Protein 7MCC (pdb70)

Foldseek 3Di:
DEEAEQDDPDLVQSLLVLLLQVVLPHPAYEYEDCDLVSLLSSVVSPHQEYEHENPDLVSSLVSLLVCVVVPRNAYEYEDCDLVSQLSSVVSPHQEYEHDNPDLVSSLVSLLVCVVVPRPAYEYEDLDLVSQVSSVVSPHQAYEHDNPDPVSSVVSVVSCVVVVRPHYYYHDDGSVVSVVCVVVVHHDDDD

Structure (mmCIF, N/CA/C/O backbone):
data_7MCC
#
_entry.id   7MCC
#
_cell.length_a   44.750
_cell.length_b   55.730
_cell.length_c   78.720
_cell.angle_alpha   90.000
_cell.angle_beta   90.000
_cell.angle_gamma   90.000
#
_symmetry.space_group_name_H-M   'P 21 21 21'
#
loop_
_entity.id
_entity.type
_entity.pdbx_description
1 polymer 'AI-designed TIM-barrel F2C'
2 non-polymer 'SULFATE ION'
3 water water
#
loop_
_atom_site.group_PDB
_atom_site.id
_atom_site.type_symbol
_atom_site.label_atom_id
_atom_site.label_alt_id
_atom_site.label_comp_id
_atom_site.label_asym_id
_atom_site.label_entity_id
_atom_site.label_seq_id
_atom_site.pdbx_PDB_ins_code
_atom_site.Cartn_x
_atom_site.Cartn_y
_atom_site.Cartn_z
_atom_site.occupancy
_atom_site.B_iso_or_equiv
_atom_site.auth_seq_id
_atom_site.auth_comp_id
_atom_site.auth_asym_id
_atom_site.auth_atom_id
_atom_site.pdbx_PDB_model_num
ATOM 1 N N . MET A 1 1 ? 24.496 6.030 6.518 1.00 25.28 0 MET A N 1
ATOM 2 C CA . MET A 1 1 ? 24.470 7.010 5.392 1.00 23.72 0 MET A CA 1
ATO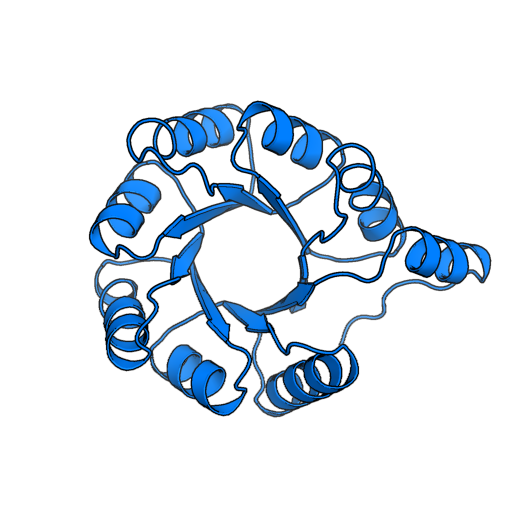M 3 C C . MET A 1 1 ? 23.298 6.685 4.472 1.00 22.09 0 MET A C 1
ATOM 4 O O . MET A 1 1 ? 23.036 5.471 4.206 1.00 22.77 0 MET A O 1
ATOM 9 N N . ASP A 1 2 ? 22.595 7.714 3.998 1.00 20.26 1 ASP A N 1
ATOM 10 C CA . ASP A 1 2 ? 21.406 7.526 3.133 1.00 19.51 1 ASP A CA 1
ATOM 11 C C . ASP A 1 2 ? 21.814 7.688 1.671 1.00 19.10 1 ASP A C 1
ATOM 12 O O . ASP A 1 2 ? 22.582 8.626 1.319 1.00 22.19 1 ASP A O 1
ATOM 17 N N . ILE A 1 3 ? 21.188 6.904 0.812 1.00 18.31 2 ILE A N 1
ATOM 18 C CA . ILE A 1 3 ? 21.260 7.045 -0.659 1.00 19.41 2 ILE A CA 1
ATOM 19 C C . ILE A 1 3 ? 19.872 7.405 -1.157 1.00 17.63 2 ILE A C 1
ATOM 20 O O . ILE A 1 3 ? 18.900 6.629 -0.938 1.00 19.43 2 ILE A O 1
ATOM 25 N N . ALA A 1 4 ? 19.753 8.580 -1.768 1.00 17.78 3 ALA A N 1
ATOM 26 C CA . ALA A 1 4 ? 18.484 9.047 -2.331 1.00 17.45 3 ALA A CA 1
ATOM 27 C C . ALA A 1 4 ? 18.375 8.574 -3.763 1.00 16.36 3 ALA A C 1
ATOM 28 O O . ALA A 1 4 ? 19.246 8.886 -4.563 1.00 17.96 3 ALA A O 1
ATOM 30 N N . ILE A 1 5 ? 17.365 7.759 -4.030 1.00 17.37 4 ILE A N 1
ATOM 31 C CA . ILE A 1 5 ? 17.079 7.277 -5.394 1.00 17.36 4 ILE A CA 1
ATOM 32 C C . ILE A 1 5 ? 16.116 8.236 -6.084 1.00 16.85 4 ILE A C 1
ATOM 33 O O . ILE A 1 5 ? 14.974 8.410 -5.629 1.00 18.80 4 ILE A O 1
ATOM 38 N N . VAL A 1 6 ? 16.572 8.806 -7.185 1.00 16.51 5 VAL A N 1
ATOM 39 C CA . VAL A 1 6 ? 15.715 9.711 -7.999 1.00 17.48 5 VAL A CA 1
ATOM 40 C C . VAL A 1 6 ? 14.469 8.934 -8.455 1.00 17.27 5 VAL A C 1
ATOM 41 O O . VAL A 1 6 ? 14.642 7.740 -8.888 1.00 21.74 5 VAL A O 1
ATOM 45 N N . ASP A 1 7 ? 13.263 9.538 -8.416 1.00 20.73 6 ASP A N 1
ATOM 46 C CA A ASP A 1 7 ? 12.033 8.738 -8.683 0.50 24.64 6 ASP A CA 1
ATOM 47 C CA B ASP A 1 7 ? 11.961 8.821 -8.536 0.50 24.89 6 ASP A CA 1
ATOM 48 C C . ASP A 1 7 ? 11.016 9.469 -9.560 1.00 29.26 6 ASP A C 1
ATOM 49 O O . ASP A 1 7 ? 9.933 8.907 -9.771 1.00 37.71 6 ASP A O 1
ATOM 58 N N . ALA A 1 8 ? 11.389 10.577 -10.156 1.00 27.87 7 ALA A N 1
ATOM 59 C CA . ALA A 1 8 ? 10.531 11.367 -11.077 1.00 23.86 7 ALA A CA 1
ATOM 60 C C . ALA A 1 8 ? 10.139 10.529 -12.304 1.00 28.18 7 ALA A C 1
ATOM 61 O O . ALA A 1 8 ? 10.968 9.695 -12.772 1.00 32.03 7 ALA A O 1
ATOM 63 N N . ASP A 1 9 ? 8.963 10.799 -12.867 1.00 32.61 8 ASP A N 1
ATOM 64 C CA . ASP A 1 9 ? 8.347 9.920 -13.900 1.00 36.05 8 ASP A CA 1
ATOM 65 C C . ASP A 1 9 ? 8.808 10.317 -15.310 1.00 35.46 8 ASP A C 1
ATOM 66 O O . ASP A 1 9 ? 8.319 9.687 -16.234 1.00 35.60 8 ASP A O 1
ATOM 71 N N . ASN A 1 10 ? 9.710 11.298 -15.481 1.00 29.74 9 ASN A N 1
ATOM 72 C CA . ASN A 1 10 ? 10.289 11.602 -16.819 1.00 26.94 9 ASN A CA 1
ATOM 73 C C . ASN A 1 10 ? 11.707 12.150 -16.674 1.00 24.02 9 ASN A C 1
ATOM 74 O O . ASN A 1 10 ? 12.096 12.666 -15.631 1.00 23.50 9 ASN A O 1
ATOM 79 N N . PRO A 1 11 ? 12.569 11.945 -17.691 1.00 22.51 10 PRO A N 1
ATOM 80 C CA . PRO A 1 11 ? 13.978 12.322 -17.570 1.00 22.49 10 PRO A CA 1
ATOM 81 C C . PRO A 1 11 ? 14.223 13.810 -17.224 1.00 19.91 10 PRO A C 1
ATOM 82 O O . PRO A 1 11 ? 15.050 14.080 -16.371 1.00 20.00 10 PRO A O 1
ATOM 86 N N . ALA A 1 12 ? 13.521 14.760 -17.857 1.00 20.32 11 ALA A N 1
ATOM 87 C CA . ALA A 1 12 ? 13.715 16.194 -17.504 1.00 20.70 11 ALA A CA 1
ATOM 88 C C . ALA A 1 12 ? 13.469 16.414 -16.009 1.00 18.20 11 ALA A C 1
ATOM 89 O O . ALA A 1 12 ? 14.315 17.062 -15.340 1.00 20.44 11 ALA A O 1
ATOM 91 N N . ASP A 1 13 ? 12.380 15.861 -15.467 1.00 19.00 12 ASP A N 1
ATOM 92 C CA . ASP A 1 13 ? 12.079 16.063 -14.022 1.00 18.44 12 ASP A CA 1
ATOM 93 C C . ASP A 1 13 ? 13.106 15.288 -13.184 1.00 17.18 12 ASP A C 1
ATOM 94 O O . ASP A 1 13 ? 13.454 15.726 -12.098 1.00 18.32 12 ASP A O 1
ATOM 99 N N . ALA A 1 14 ? 13.575 14.132 -13.660 1.00 17.90 13 ALA A N 1
ATOM 100 C CA . ALA A 1 14 ? 14.561 13.332 -12.892 1.00 17.72 13 ALA A CA 1
ATOM 101 C C . ALA A 1 14 ? 15.873 14.111 -12.774 1.00 15.99 13 ALA A C 1
ATOM 102 O O . ALA A 1 14 ? 16.443 14.160 -11.701 1.00 17.30 13 ALA A O 1
ATOM 104 N N . ILE A 1 15 ? 16.282 14.755 -13.873 1.00 16.72 14 ILE A N 1
ATOM 105 C CA A ILE A 1 15 ? 17.543 15.534 -13.950 0.50 17.28 14 ILE A CA 1
ATOM 106 C CA B ILE A 1 15 ? 17.560 15.505 -13.915 0.50 16.98 14 ILE A CA 1
ATOM 107 C C . ILE A 1 15 ? 17.419 16.724 -12.985 1.00 17.06 14 ILE A C 1
ATOM 108 O O . ILE A 1 15 ? 18.376 17.023 -12.284 1.00 17.60 14 ILE A O 1
ATOM 117 N N . GLN A 1 16 ? 16.248 17.348 -12.929 1.00 17.98 15 GLN A N 1
ATOM 118 C CA . GLN A 1 16 ? 16.036 18.492 -11.993 1.00 16.82 15 GLN A CA 1
ATOM 119 C C . GLN A 1 16 ? 16.064 18.004 -10.545 1.00 17.46 15 GLN A C 1
ATOM 120 O O . GLN A 1 16 ? 16.620 18.655 -9.654 1.00 21.12 15 GLN A O 1
ATOM 126 N N . GLN A 1 17 ? 15.529 16.807 -10.296 1.00 17.61 16 GLN A N 1
ATOM 127 C CA A GLN A 1 17 ? 15.500 16.246 -8.927 0.50 17.28 16 GLN A CA 1
ATOM 128 C CA B GLN A 1 17 ? 15.505 16.265 -8.925 0.50 17.23 16 GLN A CA 1
ATOM 129 C C . GLN A 1 17 ? 16.944 16.014 -8.454 1.00 15.70 16 GLN A C 1
ATOM 130 O O . GLN A 1 17 ? 17.201 16.187 -7.266 1.00 16.59 16 GLN A O 1
ATOM 141 N N . VAL A 1 18 ? 17.842 15.605 -9.353 1.00 16.47 17 VAL A N 1
ATOM 142 C CA . VAL A 1 18 ? 19.279 15.453 -9.003 1.00 17.39 17 VAL A CA 1
ATOM 143 C C . VAL A 1 18 ? 19.804 16.771 -8.435 1.00 15.76 17 VAL A C 1
ATOM 144 O O . VAL A 1 18 ? 20.451 16.774 -7.414 1.00 17.66 17 VAL A O 1
ATOM 148 N N . LYS A 1 19 ? 19.561 17.852 -9.186 1.00 16.57 18 LYS A N 1
ATOM 149 C CA . LYS A 1 19 ? 20.025 19.195 -8.785 1.00 15.83 18 LYS A CA 1
ATOM 150 C C . LYS A 1 19 ? 19.437 19.566 -7.418 1.00 15.89 18 LYS A C 1
ATOM 151 O O . LYS A 1 19 ? 20.208 20.036 -6.541 1.00 19.17 18 LYS A O 1
ATOM 157 N N . ASP A 1 20 ? 18.137 19.337 -7.230 1.00 17.41 19 ASP A N 1
ATOM 158 C CA . ASP A 1 20 ? 17.436 19.702 -5.964 1.00 17.89 19 ASP A CA 1
ATOM 159 C C . ASP A 1 20 ? 18.002 18.882 -4.806 1.00 16.72 19 ASP A C 1
ATOM 160 O O . ASP A 1 20 ? 18.170 19.441 -3.707 1.00 18.18 19 ASP A O 1
ATOM 165 N N . LEU A 1 21 ? 18.262 17.583 -5.037 1.00 17.11 20 LEU A N 1
ATOM 166 C CA . LEU A 1 21 ? 18.814 16.750 -3.958 1.00 17.56 20 LEU A CA 1
ATOM 167 C C . LEU A 1 21 ? 20.212 17.235 -3.587 1.00 17.85 20 LEU A C 1
ATOM 168 O O . LEU A 1 21 ? 20.561 17.208 -2.401 1.00 18.36 20 LEU A O 1
ATOM 173 N N . ARG A 1 22 ? 21.026 17.560 -4.579 1.00 16.95 21 ARG A N 1
ATOM 174 C CA . ARG A 1 22 ? 22.409 18.004 -4.313 1.00 18.85 21 ARG A CA 1
ATOM 175 C C . ARG A 1 22 ? 22.354 19.286 -3.457 1.00 18.92 21 ARG A C 1
ATOM 176 O O . ARG A 1 22 ? 23.074 19.363 -2.469 1.00 19.59 21 ARG A O 1
ATOM 184 N N . LYS A 1 23 ? 21.503 20.241 -3.836 1.00 18.96 22 LYS A N 1
ATOM 185 C CA . LYS A 1 23 ? 21.353 21.535 -3.099 1.00 19.15 22 LYS A CA 1
ATOM 186 C C . LYS A 1 23 ? 20.823 21.267 -1.692 1.00 18.32 22 LYS A C 1
ATOM 187 O O . LYS A 1 23 ? 21.298 21.903 -0.744 1.00 22.13 22 LYS A O 1
ATOM 193 N N . TYR A 1 24 ? 19.907 20.296 -1.547 1.00 17.83 23 TYR A N 1
ATOM 194 C CA . TYR A 1 24 ? 19.291 19.986 -0.231 1.00 18.77 23 TYR A CA 1
ATOM 195 C C . TYR A 1 24 ? 20.319 19.326 0.697 1.00 18.96 23 TYR A C 1
ATOM 196 O O . TYR A 1 24 ? 20.121 19.370 1.931 1.00 22.97 23 TYR A O 1
ATOM 205 N N . GLY A 1 25 ? 21.349 18.668 0.131 1.00 19.31 24 GLY A N 1
ATOM 206 C CA . GLY A 1 25 ? 22.449 18.092 0.929 1.00 21.93 24 GLY A CA 1
ATOM 207 C C . GLY A 1 25 ? 22.407 16.574 1.017 1.00 20.09 24 GLY A C 1
ATOM 208 O O . GLY A 1 25 ? 23.093 16.016 1.861 1.00 22.45 24 GLY A O 1
ATOM 209 N N . ALA A 1 26 ? 21.683 15.914 0.131 1.00 18.93 25 ALA A N 1
ATOM 210 C CA . ALA A 1 26 ? 21.763 14.446 0.031 1.00 20.42 25 ALA A CA 1
ATOM 211 C C . ALA A 1 26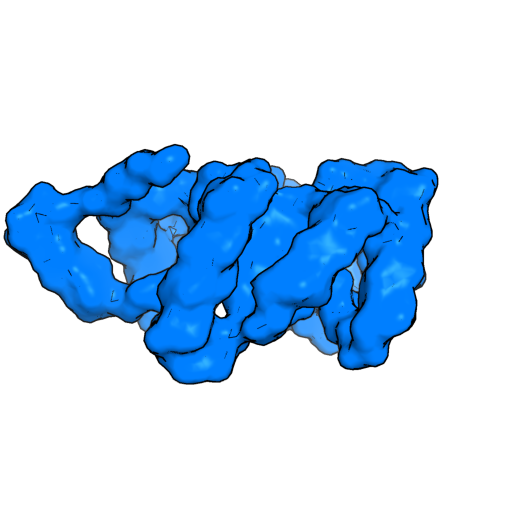 ? 23.232 14.059 -0.209 1.00 27.84 25 ALA A C 1
ATOM 212 O O . ALA A 1 26 ? 23.824 14.667 -1.069 1.00 20.10 25 ALA A O 1
ATOM 214 N N . LYS A 1 27 ? 23.782 13.052 0.507 1.00 19.34 26 LYS A N 1
ATOM 215 C CA . LYS A 1 27 ? 25.226 12.708 0.357 1.00 20.15 26 LYS A CA 1
ATOM 216 C C . LYS A 1 27 ? 25.452 11.896 -0.914 1.00 18.62 26 LYS A C 1
ATOM 217 O O . LYS A 1 27 ? 26.484 12.101 -1.595 1.00 21.03 26 LYS A O 1
ATOM 223 N N . LEU A 1 28 ? 24.535 10.979 -1.183 1.00 19.39 27 LEU A N 1
ATOM 224 C CA . LEU A 1 28 ? 24.623 10.097 -2.363 1.00 18.91 27 LEU A CA 1
ATOM 225 C C . LEU A 1 28 ? 23.294 10.142 -3.090 1.00 16.41 27 LEU A C 1
ATOM 226 O O . LEU A 1 28 ? 22.244 9.950 -2.452 1.00 19.61 27 LEU A O 1
ATOM 231 N N . ILE A 1 29 ? 23.378 10.332 -4.400 1.00 16.22 28 ILE A N 1
ATOM 232 C CA . ILE A 1 29 ? 22.207 10.400 -5.296 1.00 16.43 28 ILE A CA 1
ATOM 233 C C . ILE A 1 29 ? 22.355 9.304 -6.345 1.00 15.95 28 ILE A C 1
ATOM 234 O O . ILE A 1 29 ? 23.375 9.275 -7.040 1.00 16.47 28 ILE A O 1
ATOM 239 N N . ALA A 1 30 ? 21.339 8.444 -6.435 1.00 15.05 29 ALA A N 1
ATOM 240 C CA . ALA A 1 30 ? 21.339 7.342 -7.404 1.00 15.06 29 ALA A CA 1
ATOM 241 C C . ALA A 1 30 ? 20.278 7.581 -8.464 1.00 16.11 29 ALA A C 1
ATOM 242 O O . ALA A 1 30 ? 19.177 8.050 -8.121 1.00 19.97 29 ALA A O 1
ATOM 244 N N . TYR A 1 31 ? 20.596 7.221 -9.701 1.00 18.46 30 TYR A N 1
ATOM 245 C CA . TYR A 1 31 ? 19.724 7.450 -10.867 1.00 17.90 30 TYR A CA 1
ATOM 246 C C . TYR A 1 31 ? 19.733 6.207 -11.747 1.00 16.68 30 TYR A C 1
ATOM 247 O O . TYR A 1 31 ? 20.835 5.781 -12.137 1.00 18.32 30 TYR A O 1
ATOM 256 N N . LYS A 1 32 ? 18.540 5.712 -12.060 1.00 16.71 31 LYS A N 1
ATOM 257 C CA . LYS A 1 32 ? 18.356 4.511 -12.916 1.00 17.45 31 LYS A CA 1
ATOM 258 C C . LYS A 1 32 ? 17.776 4.918 -14.270 1.00 17.59 31 LYS A C 1
ATOM 259 O O . LYS A 1 32 ? 16.804 5.679 -14.338 1.00 20.94 31 LYS A O 1
ATOM 265 N N . SER A 1 33 ? 18.291 4.300 -15.319 1.00 17.72 32 SER A N 1
ATOM 266 C CA . SER A 1 33 ? 17.773 4.429 -16.689 1.00 19.28 32 SER A CA 1
ATOM 267 C C . SER A 1 33 ? 18.287 3.276 -17.540 1.00 19.39 32 SER A C 1
ATOM 268 O O . SER A 1 33 ? 19.353 2.709 -17.227 1.00 20.81 32 SER A O 1
ATOM 271 N N . LYS A 1 34 ? 17.538 2.971 -18.593 1.00 21.09 33 LYS A N 1
ATOM 272 C CA . LYS A 1 34 ? 17.940 1.965 -19.602 1.00 21.95 33 LYS A CA 1
ATOM 273 C C . LYS A 1 34 ? 18.852 2.627 -20.639 1.00 22.01 33 LYS A C 1
ATOM 274 O O . LYS A 1 34 ? 19.494 1.913 -21.392 1.00 26.89 33 LYS A O 1
ATOM 280 N N . SER A 1 35 ? 18.976 3.964 -20.611 1.00 23.85 34 SER A N 1
ATOM 281 C CA . SER A 1 35 ? 19.789 4.751 -21.567 1.00 25.72 34 SER A CA 1
ATOM 282 C C . SER A 1 35 ? 21.113 5.200 -20.929 1.00 23.37 34 SER A C 1
ATOM 283 O O . SER A 1 35 ? 21.081 5.946 -19.938 1.00 23.69 34 SER A O 1
ATOM 286 N N . SER A 1 36 ? 22.224 4.822 -21.542 1.00 30.01 35 SER A N 1
ATOM 287 C CA . SER A 1 36 ? 23.613 5.245 -21.243 1.00 31.55 35 SER A CA 1
ATOM 288 C C . SER A 1 36 ? 23.712 6.786 -21.339 1.00 29.37 35 SER A C 1
ATOM 289 O O . SER A 1 36 ? 24.351 7.448 -20.490 1.00 30.51 35 SER A O 1
ATOM 292 N N . GLU A 1 37 ? 23.083 7.326 -22.364 1.00 27.99 36 GLU A N 1
ATOM 293 C CA . GLU A 1 37 ? 23.132 8.780 -22.629 1.00 25.49 36 GLU A CA 1
ATOM 294 C C . GLU A 1 37 ? 22.411 9.499 -21.496 1.00 21.66 36 GLU A C 1
ATOM 295 O O . GLU A 1 37 ? 22.949 10.575 -21.043 1.00 26.70 36 GLU A O 1
ATOM 301 N N . GLU A 1 38 ? 21.260 8.985 -21.057 1.00 22.07 37 GLU A N 1
ATOM 302 C CA . GLU A 1 38 ? 20.508 9.597 -19.933 1.00 22.26 37 GLU A CA 1
ATOM 303 C C . GLU A 1 38 ? 21.331 9.489 -18.642 1.00 20.30 37 GLU A C 1
ATOM 304 O O . GLU A 1 38 ? 21.340 10.454 -17.844 1.00 21.23 37 GLU A O 1
ATOM 310 N N . LEU A 1 39 ? 21.988 8.352 -18.389 1.00 21.60 38 LEU A N 1
ATOM 311 C CA . LEU A 1 39 ? 22.815 8.211 -17.178 1.00 19.39 38 LEU A CA 1
ATOM 312 C C . LEU A 1 39 ? 23.970 9.220 -17.198 1.00 19.84 38 LEU A C 1
ATOM 313 O O . LEU A 1 39 ? 24.247 9.774 -16.124 1.00 22.47 38 LEU A O 1
ATOM 318 N N . LYS A 1 40 ? 24.598 9.476 -18.349 1.00 20.59 39 LYS A N 1
ATOM 319 C CA . LYS A 1 40 ? 25.637 10.546 -18.474 1.00 22.41 39 LYS A CA 1
ATOM 320 C C . LYS A 1 40 ? 25.021 11.892 -18.080 1.00 21.25 39 LYS A C 1
ATOM 321 O O . LYS A 1 40 ? 25.700 12.631 -17.380 1.00 22.13 39 LYS A O 1
ATOM 327 N N . LEU A 1 41 ? 23.797 12.187 -18.496 1.00 19.88 40 LEU A N 1
ATOM 328 C CA . LEU A 1 41 ? 23.168 13.499 -18.171 1.00 19.74 40 LEU A CA 1
ATOM 329 C C . LEU A 1 41 ? 22.952 13.585 -16.664 1.00 19.90 40 LEU A C 1
ATOM 330 O O . LEU A 1 41 ? 23.177 14.633 -16.060 1.00 20.15 40 LEU A O 1
ATOM 335 N N . ALA A 1 42 ? 22.522 12.495 -16.026 1.00 19.04 41 ALA A N 1
ATOM 336 C CA . ALA A 1 42 ? 22.306 12.489 -14.572 1.00 17.90 41 ALA A CA 1
ATOM 337 C C . ALA A 1 42 ? 23.636 12.722 -13.855 1.00 18.50 41 ALA A C 1
ATOM 338 O O . ALA A 1 42 ? 23.649 13.504 -12.868 1.00 18.77 41 ALA A O 1
ATOM 340 N N . LEU A 1 43 ? 24.723 12.095 -14.314 1.00 21.35 42 LEU A N 1
ATOM 341 C CA . LEU A 1 43 ? 26.053 12.293 -13.702 1.00 20.07 42 LEU A CA 1
ATOM 342 C C . LEU A 1 43 ? 26.457 13.771 -13.873 1.00 21.58 42 LEU A C 1
ATOM 343 O O . LEU A 1 43 ? 26.952 14.396 -12.912 1.00 21.77 42 LEU A O 1
ATOM 348 N N . LYS A 1 44 ? 26.210 14.321 -15.046 1.00 21.56 43 LYS A N 1
ATOM 349 C CA . LYS A 1 44 ? 26.600 15.732 -15.344 1.00 20.94 43 LYS A CA 1
ATOM 350 C C . LYS A 1 44 ? 25.776 16.680 -14.452 1.00 20.42 43 LYS A C 1
ATOM 351 O O . LYS A 1 44 ? 26.287 17.761 -14.059 1.00 23.59 43 LYS A O 1
ATOM 357 N N . ALA A 1 45 ? 24.550 16.308 -14.105 1.00 20.79 44 ALA A N 1
ATOM 358 C CA . ALA A 1 45 ? 23.664 17.090 -13.207 1.00 20.94 44 ALA A CA 1
ATOM 359 C C . ALA A 1 45 ? 24.080 16.991 -11.737 1.00 19.17 44 ALA A C 1
ATOM 360 O O . ALA A 1 45 ? 23.585 17.812 -10.934 1.00 21.15 44 ALA A O 1
ATOM 362 N N . GLY A 1 46 ? 24.859 15.953 -11.385 1.00 20.17 45 GLY A N 1
ATOM 363 C CA . GLY A 1 46 ? 25.485 15.768 -10.064 1.00 21.78 45 GLY A CA 1
ATOM 364 C C . GLY A 1 46 ? 25.148 14.446 -9.399 1.00 20.20 45 GLY A C 1
ATOM 365 O O . GLY A 1 46 ? 25.445 14.315 -8.201 1.00 21.99 45 GLY A O 1
ATOM 366 N N . ALA A 1 47 ? 24.575 13.473 -10.109 1.00 18.11 46 ALA A N 1
ATOM 367 C CA . ALA A 1 47 ? 24.321 12.141 -9.501 1.00 18.84 46 ALA A CA 1
ATOM 368 C C . ALA A 1 47 ? 25.656 11.460 -9.162 1.00 16.58 46 ALA A C 1
ATOM 369 O O . ALA A 1 47 ? 26.654 11.650 -9.861 1.00 20.05 46 ALA A O 1
ATOM 371 N N . ASP A 1 48 ? 25.646 10.655 -8.106 1.00 15.57 47 ASP A N 1
ATOM 372 C CA . ASP A 1 48 ? 26.821 9.856 -7.659 1.00 18.84 47 ASP A CA 1
ATOM 373 C C . ASP A 1 48 ? 26.782 8.422 -8.205 1.00 19.12 47 ASP A C 1
ATOM 374 O O . ASP A 1 48 ? 27.849 7.914 -8.549 1.00 24.60 47 ASP A O 1
ATOM 379 N N . ILE A 1 49 ? 25.596 7.842 -8.286 1.00 18.22 48 ILE A N 1
ATOM 380 C CA . ILE A 1 49 ? 25.458 6.392 -8.652 1.00 18.30 48 ILE A CA 1
ATOM 381 C C . ILE A 1 49 ? 24.604 6.278 -9.917 1.00 17.85 48 ILE A C 1
ATOM 382 O O . ILE A 1 49 ? 23.410 6.694 -9.883 1.00 18.81 48 ILE A O 1
ATOM 387 N N . ALA A 1 50 ? 25.182 5.726 -10.986 1.00 18.13 49 ALA A N 1
ATOM 388 C CA . ALA A 1 50 ? 24.475 5.469 -12.244 1.00 18.54 49 ALA A CA 1
ATOM 389 C C . ALA A 1 50 ? 24.031 3.998 -12.191 1.00 18.00 49 ALA A C 1
ATOM 390 O O . ALA A 1 50 ? 24.912 3.109 -12.074 1.00 17.99 49 ALA A O 1
ATOM 392 N N . ILE A 1 51 ? 22.729 3.787 -12.221 1.00 17.65 50 ILE A N 1
ATOM 393 C CA . ILE A 1 51 ? 22.173 2.398 -12.198 1.00 17.84 50 ILE A CA 1
ATOM 394 C C . ILE A 1 51 ? 21.885 1.953 -13.626 1.00 17.84 50 ILE A C 1
ATOM 395 O O . ILE A 1 51 ? 20.894 2.427 -14.219 1.00 17.99 50 ILE A O 1
ATOM 400 N N . VAL A 1 52 ? 22.644 0.948 -14.092 1.00 17.06 51 VAL A N 1
ATOM 401 C CA . VAL A 1 52 ? 22.433 0.335 -15.416 1.00 16.94 51 VAL A CA 1
ATOM 402 C C . VAL A 1 52 ? 21.270 -0.650 -15.294 1.00 18.06 51 VAL A C 1
ATOM 403 O O . VAL A 1 52 ? 21.376 -1.611 -14.467 1.00 20.49 51 VAL A O 1
ATOM 407 N N . ASP A 1 53 ? 20.253 -0.457 -16.114 1.00 19.33 52 ASP A N 1
ATOM 408 C CA . ASP A 1 53 ? 19.027 -1.298 -16.107 1.00 20.58 52 ASP A CA 1
ATOM 409 C C . ASP A 1 53 ? 18.683 -1.805 -17.519 1.00 19.59 52 ASP A C 1
ATOM 410 O O . ASP A 1 53 ? 17.585 -2.296 -17.688 1.00 22.33 52 ASP A O 1
ATOM 415 N N . ALA A 1 54 ? 19.560 -1.646 -18.516 1.00 22.42 53 ALA A N 1
ATOM 416 C CA . ALA A 1 54 ? 19.274 -2.033 -19.917 1.00 21.75 53 ALA A CA 1
ATOM 417 C C . ALA A 1 54 ? 18.901 -3.526 -19.983 1.00 21.23 53 ALA A C 1
ATOM 418 O O . ALA A 1 54 ? 19.509 -4.336 -19.263 1.00 23.63 53 ALA A O 1
ATOM 420 N N . ASP A 1 55 ? 17.944 -3.877 -20.841 1.00 23.14 54 ASP A N 1
ATOM 421 C CA . ASP A 1 55 ? 17.384 -5.252 -20.919 1.00 23.78 54 ASP A CA 1
ATOM 422 C C . ASP A 1 55 ? 18.401 -6.182 -21.597 1.00 22.79 54 ASP A C 1
ATOM 423 O O . ASP A 1 55 ? 18.596 -7.279 -21.102 1.00 30.64 54 ASP A O 1
ATOM 428 N N . ASN A 1 56 ? 19.030 -5.751 -22.681 1.00 20.42 55 ASN A N 1
ATOM 429 C CA . ASN A 1 56 ? 19.960 -6.572 -23.498 1.00 19.47 55 ASN A CA 1
ATOM 430 C C . ASN A 1 56 ? 21.293 -6.651 -22.773 1.00 20.38 55 ASN A C 1
ATOM 431 O O . ASN A 1 56 ? 21.970 -5.654 -22.534 1.00 19.59 55 ASN A O 1
ATOM 436 N N . PRO A 1 57 ? 21.718 -7.843 -22.298 1.00 20.04 56 PRO A N 1
ATOM 437 C CA . PRO A 1 57 ? 22.939 -7.911 -21.504 1.00 18.41 56 PRO A CA 1
ATOM 438 C C . PRO A 1 57 ? 24.179 -7.383 -22.249 1.00 17.45 56 PRO A C 1
ATOM 439 O O . PRO A 1 57 ? 25.077 -6.859 -21.605 1.00 19.61 56 PRO A O 1
ATOM 443 N N . ALA A 1 58 ? 24.260 -7.587 -23.570 1.00 18.81 57 ALA A N 1
ATOM 444 C CA . ALA A 1 58 ? 25.401 -7.086 -24.366 1.00 19.99 57 ALA A CA 1
ATOM 445 C C . ALA A 1 58 ? 25.415 -5.555 -24.261 1.00 19.99 57 ALA A C 1
ATOM 446 O O . ALA A 1 58 ? 26.451 -4.977 -23.950 1.00 21.55 57 ALA A O 1
ATOM 448 N N . ASP A 1 59 ? 24.257 -4.963 -24.458 1.00 21.25 58 ASP A N 1
ATOM 449 C CA . ASP A 1 59 ? 24.125 -3.483 -24.380 1.00 20.70 58 ASP A CA 1
ATOM 450 C C . ASP A 1 59 ? 24.457 -3.028 -22.953 1.00 18.58 58 ASP A C 1
ATOM 451 O O . ASP A 1 59 ? 25.167 -1.989 -22.806 1.00 21.27 58 ASP A O 1
ATOM 456 N N . ALA A 1 60 ? 23.929 -3.710 -21.933 1.00 19.37 59 ALA A N 1
ATOM 457 C CA . ALA A 1 60 ? 24.072 -3.309 -20.523 1.00 18.76 59 ALA A CA 1
ATOM 458 C C . ALA A 1 60 ? 25.549 -3.372 -20.147 1.00 17.92 59 ALA A C 1
ATOM 459 O O . ALA A 1 60 ? 26.033 -2.445 -19.455 1.00 19.83 59 ALA A O 1
ATOM 461 N N . ILE A 1 61 ? 26.261 -4.443 -20.510 1.00 18.32 60 ILE A N 1
ATOM 462 C CA A ILE A 1 61 ? 27.710 -4.551 -20.201 0.50 18.42 60 ILE A CA 1
ATOM 463 C CA B ILE A 1 61 ? 27.711 -4.549 -20.197 0.50 18.06 60 ILE A CA 1
ATOM 464 C C . ILE A 1 61 ? 28.476 -3.423 -20.909 1.00 17.88 60 ILE A C 1
ATOM 465 O O . ILE A 1 61 ? 29.394 -2.844 -20.277 1.00 20.71 60 ILE A O 1
ATOM 474 N N . GLN A 1 62 ? 28.129 -3.110 -22.151 1.00 20.21 61 GLN A N 1
ATOM 475 C CA . GLN A 1 62 ? 28.798 -1.978 -22.855 1.00 19.77 61 GLN A CA 1
ATOM 476 C C . GLN A 1 62 ? 28.515 -0.669 -22.113 1.00 21.37 61 GLN A C 1
ATOM 477 O O . GLN A 1 62 ? 29.440 0.145 -22.057 1.00 23.68 61 GLN A O 1
ATOM 483 N N . GLN A 1 63 ? 27.328 -0.499 -21.547 1.00 19.76 62 GLN A N 1
ATOM 484 C CA . GLN A 1 63 ? 27.041 0.751 -20.786 1.00 21.43 62 GLN A CA 1
ATOM 485 C C . G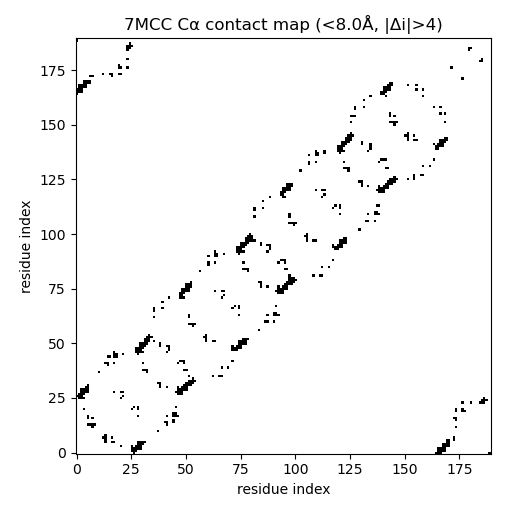LN A 1 63 ? 27.981 0.854 -19.601 1.00 21.78 62 GLN A C 1
ATOM 486 O O . GLN A 1 63 ? 28.469 1.942 -19.333 1.00 20.1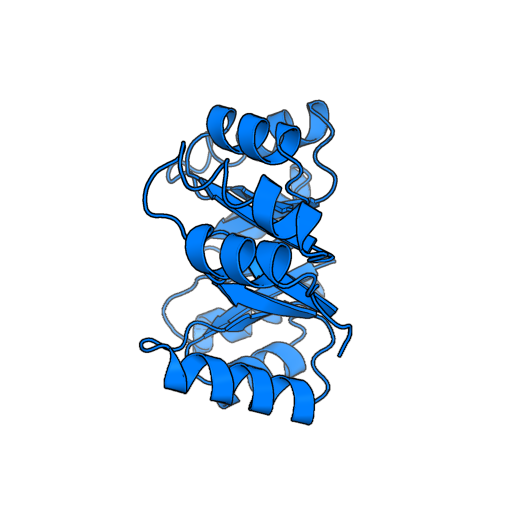7 62 GLN A O 1
ATOM 492 N N . VAL A 1 64 ? 28.227 -0.234 -18.874 1.00 19.05 63 VAL A N 1
ATOM 493 C CA . VAL A 1 64 ? 29.207 -0.187 -17.764 1.00 18.50 63 VAL A CA 1
ATOM 494 C C . VAL A 1 64 ? 30.546 0.341 -18.300 1.00 20.08 63 VAL A C 1
ATOM 495 O O . VAL A 1 64 ? 31.135 1.198 -17.663 1.00 22.15 63 VAL A O 1
ATOM 499 N N . LYS A 1 65 ? 31.061 -0.216 -19.402 1.00 23.11 64 LYS A N 1
ATOM 500 C CA . LYS A 1 65 ? 32.391 0.180 -19.918 1.00 23.07 64 LYS A CA 1
ATOM 501 C C . LYS A 1 65 ? 32.355 1.665 -20.324 1.00 23.96 64 LYS A C 1
ATOM 502 O O . LYS A 1 65 ? 33.341 2.367 -20.085 1.00 28.49 64 LYS A O 1
ATOM 508 N N . ASP A 1 66 ? 31.247 2.110 -20.905 1.00 21.71 65 ASP A N 1
ATOM 509 C CA . ASP A 1 66 ? 31.102 3.500 -21.429 1.00 23.05 65 ASP A CA 1
ATOM 510 C C . ASP A 1 66 ? 31.047 4.457 -20.241 1.00 24.14 65 ASP A C 1
ATOM 511 O O . ASP A 1 66 ? 31.716 5.499 -20.293 1.00 26.06 65 ASP A O 1
ATOM 516 N N . LEU A 1 67 ? 30.321 4.088 -19.195 1.00 22.36 66 LEU A N 1
ATOM 517 C CA . LEU A 1 67 ? 30.208 4.932 -17.985 1.00 25.33 66 LEU A CA 1
ATOM 518 C C . LEU A 1 67 ? 31.538 4.960 -17.229 1.00 27.25 66 LEU A C 1
ATOM 519 O O . LEU A 1 67 ? 31.855 6.040 -16.693 1.00 29.35 66 LEU A O 1
ATOM 524 N N . ARG A 1 68 ? 32.329 3.887 -17.254 1.00 30.77 67 ARG A N 1
ATOM 525 C CA . ARG A 1 68 ? 33.653 3.847 -16.575 1.00 35.61 67 ARG A CA 1
ATOM 526 C C . ARG A 1 68 ? 34.629 4.776 -17.307 1.00 35.50 67 ARG A C 1
ATOM 527 O O . ARG A 1 68 ? 35.204 5.680 -16.649 1.00 41.85 67 ARG A O 1
ATOM 535 N N . LYS A 1 69 ? 34.788 4.588 -18.618 1.00 35.32 68 LYS A N 1
ATOM 536 C CA . LYS A 1 69 ? 35.606 5.485 -19.480 1.00 41.27 68 LYS A CA 1
ATOM 537 C C . LYS A 1 69 ? 35.188 6.941 -19.211 1.00 40.61 68 LYS A C 1
ATOM 538 O O . LYS A 1 69 ? 36.065 7.817 -19.170 1.00 42.37 68 LYS A O 1
ATOM 544 N N . TYR A 1 70 ? 33.894 7.189 -19.015 1.00 38.52 69 TYR A N 1
ATOM 545 C CA . TYR A 1 70 ? 33.328 8.550 -18.857 1.00 41.79 69 TYR A CA 1
ATOM 546 C C . TYR A 1 70 ? 33.728 9.157 -17.505 1.00 43.02 69 TYR A C 1
ATOM 547 O O . TYR A 1 70 ? 33.805 10.385 -17.410 1.00 45.31 69 TYR A O 1
ATOM 556 N N . GLY A 1 71 ? 34.006 8.329 -16.499 1.00 46.07 70 GLY A N 1
ATOM 557 C CA . GLY A 1 71 ? 34.498 8.762 -15.179 1.00 44.07 70 GLY A CA 1
ATOM 558 C C . GLY A 1 71 ? 33.439 8.639 -14.097 1.00 44.72 70 GLY A C 1
ATOM 559 O O . GLY A 1 71 ? 33.655 9.202 -13.026 1.00 50.21 70 GLY A O 1
ATOM 560 N N . ALA A 1 72 ? 32.341 7.915 -14.341 1.00 36.09 71 ALA A N 1
ATOM 561 C CA . ALA A 1 72 ? 31.330 7.594 -13.306 1.00 32.01 71 ALA A CA 1
ATOM 562 C C . ALA A 1 72 ? 32.057 7.042 -12.072 1.00 36.24 71 ALA A C 1
ATOM 563 O O . ALA A 1 72 ? 32.874 6.122 -12.243 1.00 36.75 71 ALA A O 1
ATOM 565 N N . LYS A 1 73 ? 31.795 7.619 -10.890 1.00 39.74 72 LYS A N 1
ATOM 566 C CA . LYS A 1 73 ? 32.459 7.252 -9.604 1.00 44.55 72 LYS A CA 1
ATOM 567 C C . LYS A 1 73 ? 31.893 5.928 -9.088 1.00 30.51 72 LYS A C 1
ATOM 568 O O . LYS A 1 73 ? 32.679 5.118 -8.537 1.00 32.83 72 LYS A O 1
ATOM 574 N N . LEU A 1 74 ? 30.583 5.726 -9.235 1.00 23.72 73 LEU A N 1
ATOM 575 C CA . LEU A 1 74 ? 29.904 4.496 -8.770 1.00 19.79 73 LEU A CA 1
ATOM 576 C C . LEU A 1 74 ? 28.893 4.050 -9.816 1.00 18.83 73 LEU A C 1
ATOM 577 O O . LEU A 1 74 ? 27.980 4.781 -10.177 1.00 21.92 73 LEU A O 1
ATOM 582 N N . ILE A 1 75 ? 29.119 2.856 -10.352 1.00 17.29 74 ILE A N 1
ATOM 583 C CA . ILE A 1 75 ? 28.229 2.239 -11.359 1.00 17.15 74 ILE A CA 1
ATOM 584 C C . ILE A 1 75 ? 27.546 1.047 -10.701 1.00 16.25 74 ILE A C 1
ATOM 585 O O . ILE A 1 75 ? 28.274 0.189 -10.128 1.00 17.71 74 ILE A O 1
ATOM 590 N N . ALA A 1 76 ? 26.225 1.041 -10.724 1.00 16.84 75 ALA A N 1
ATOM 591 C CA . ALA A 1 76 ? 25.425 -0.097 -10.233 1.00 16.49 75 ALA A CA 1
ATOM 592 C C . ALA A 1 76 ? 24.835 -0.838 -11.427 1.00 17.95 75 ALA A C 1
ATOM 593 O O . ALA A 1 76 ? 24.690 -0.269 -12.508 1.00 19.18 75 ALA A O 1
ATOM 595 N N . TYR A 1 77 ? 24.531 -2.116 -11.229 1.00 17.39 76 TYR A N 1
ATOM 596 C CA . TYR A 1 77 ? 23.951 -2.913 -12.321 1.00 16.38 76 TYR A CA 1
ATOM 597 C C . TYR A 1 77 ? 22.854 -3.772 -11.715 1.00 15.80 76 TYR A C 1
ATOM 598 O O . TYR A 1 77 ? 23.117 -4.429 -10.675 1.00 18.12 76 TYR A O 1
ATOM 607 N N . LYS A 1 78 ? 21.673 -3.714 -12.304 1.00 16.89 77 LYS A N 1
ATOM 608 C CA . LYS A 1 78 ? 20.466 -4.392 -11.765 1.00 18.10 77 LYS A CA 1
ATOM 609 C C . LYS A 1 78 ? 20.151 -5.556 -12.690 1.00 19.26 77 LYS A C 1
ATOM 610 O O . LYS A 1 78 ? 20.030 -5.340 -13.912 1.00 21.21 77 LYS A O 1
ATOM 616 N N . SER A 1 79 ? 20.083 -6.764 -12.115 1.00 18.50 78 SER A N 1
ATOM 617 C CA . SER A 1 79 ? 19.750 -7.993 -12.861 1.00 19.91 78 SER A CA 1
ATOM 618 C C . SER A 1 79 ? 19.150 -9.014 -11.923 1.00 18.45 78 SER A C 1
ATOM 619 O O . SER A 1 79 ? 19.488 -8.998 -10.748 1.00 20.60 78 SER A O 1
ATOM 622 N N . LYS A 1 80 ? 18.320 -9.887 -12.479 1.00 20.53 79 LYS A N 1
ATOM 623 C CA . LYS A 1 80 ? 17.773 -11.042 -11.733 1.00 22.80 79 LYS A CA 1
ATOM 624 C C . LYS A 1 80 ? 18.750 -12.236 -11.823 1.00 21.67 79 LYS A C 1
ATOM 625 O O . LYS A 1 80 ? 18.471 -13.254 -11.177 1.00 23.14 79 LYS A O 1
ATOM 631 N N . SER A 1 81 ? 19.832 -12.099 -12.583 1.00 19.69 80 SER A N 1
ATOM 632 C CA . SER A 1 81 ? 20.844 -13.141 -12.889 1.00 20.23 80 SER A CA 1
ATOM 633 C C . SER A 1 81 ? 22.157 -12.879 -12.144 1.00 19.16 80 SER A C 1
ATOM 634 O O . SER A 1 81 ? 22.856 -11.909 -12.442 1.00 21.02 80 SER A O 1
ATOM 637 N N . SER A 1 82 ? 22.561 -13.743 -11.218 1.00 23.48 81 SER A N 1
ATOM 638 C CA . SER A 1 82 ? 23.888 -13.584 -10.572 1.00 22.37 81 SER A CA 1
ATOM 639 C C . SER A 1 82 ? 25.007 -13.821 -11.599 1.00 21.15 81 SER A C 1
ATOM 640 O O . SER A 1 82 ? 26.064 -13.156 -11.475 1.00 21.02 81 SER A O 1
ATOM 643 N N . GLU A 1 83 ? 24.831 -14.714 -12.601 1.00 20.84 82 GLU A N 1
ATOM 644 C CA . GLU A 1 83 ? 25.850 -14.804 -13.682 1.00 23.53 82 GLU A CA 1
ATOM 645 C C . GLU A 1 83 ? 26.034 -13.431 -14.365 1.00 17.81 82 GLU A C 1
ATOM 646 O O . GLU A 1 83 ? 27.186 -13.061 -14.632 1.00 19.67 82 GLU A O 1
ATOM 652 N N . GLU A 1 84 ? 24.934 -12.768 -14.723 1.00 18.47 83 GLU A N 1
ATOM 653 C CA . GLU A 1 84 ? 25.023 -11.441 -15.366 1.00 18.54 83 GLU A CA 1
ATOM 654 C C . GLU A 1 84 ? 25.689 -10.434 -14.421 1.00 18.42 83 GLU A C 1
ATOM 655 O O . GLU A 1 84 ? 26.518 -9.638 -14.887 1.00 19.22 83 GLU A O 1
ATOM 661 N N . LEU A 1 85 ? 25.351 -10.464 -13.142 1.00 18.19 84 LEU A N 1
ATOM 662 C CA . LEU A 1 85 ? 25.959 -9.516 -12.171 1.00 17.11 84 LEU A CA 1
ATOM 663 C C . LEU A 1 85 ? 27.473 -9.753 -12.131 1.00 17.77 84 LEU A C 1
ATOM 664 O O . LEU A 1 85 ? 28.230 -8.778 -12.034 1.00 20.07 84 LEU A O 1
ATOM 669 N N . LYS A 1 86 ? 27.939 -11.015 -12.174 1.00 18.87 85 LYS A N 1
ATOM 670 C CA . LYS A 1 86 ? 29.399 -11.272 -12.177 1.00 20.44 85 LYS A CA 1
ATOM 671 C C . LYS A 1 86 ? 30.042 -10.649 -13.425 1.00 18.93 85 LYS A C 1
ATOM 672 O O . LYS A 1 86 ? 31.138 -10.076 -13.298 1.00 20.58 85 LYS A O 1
ATOM 678 N N . LEU A 1 87 ? 29.420 -10.796 -14.580 1.00 17.50 86 LEU A N 1
ATOM 679 C CA . LEU A 1 87 ? 29.949 -10.197 -15.832 1.00 18.48 86 LEU A CA 1
ATOM 680 C C . LEU A 1 87 ? 29.994 -8.665 -15.667 1.00 18.55 86 LEU A C 1
ATOM 681 O O . LEU A 1 87 ? 30.963 -8.038 -16.139 1.00 20.88 86 LEU A O 1
ATOM 686 N N . ALA A 1 88 ? 28.982 -8.070 -15.045 1.00 18.13 87 ALA A N 1
ATOM 687 C CA . ALA A 1 88 ? 28.912 -6.591 -14.871 1.00 18.97 87 ALA A CA 1
ATOM 688 C C . ALA A 1 88 ? 30.080 -6.137 -13.981 1.00 19.40 87 ALA A C 1
ATOM 689 O O . ALA A 1 88 ? 30.775 -5.119 -14.293 1.00 21.13 87 ALA A O 1
ATOM 691 N N . LEU A 1 89 ? 30.315 -6.848 -12.879 1.00 20.11 88 LEU A N 1
ATOM 692 C CA . LEU A 1 89 ? 31.429 -6.527 -11.958 1.00 21.36 88 LEU A CA 1
ATOM 693 C C . LEU A 1 89 ? 32.756 -6.670 -12.713 1.00 20.41 88 LEU A C 1
ATOM 694 O O . LEU A 1 89 ? 33.615 -5.776 -12.550 1.00 23.75 88 LEU A O 1
ATOM 699 N N . LYS A 1 90 ? 32.951 -7.743 -13.491 1.00 21.28 89 LYS A N 1
ATOM 700 C CA . LYS A 1 90 ? 34.204 -7.916 -14.274 1.00 23.97 89 LYS A CA 1
ATOM 701 C C . LYS A 1 90 ? 34.372 -6.747 -15.266 1.00 22.16 89 LYS A C 1
ATOM 702 O O . LYS A 1 90 ? 35.512 -6.333 -15.494 1.00 26.61 89 LYS A O 1
ATOM 708 N N . ALA A 1 91 ? 33.279 -6.226 -15.829 1.00 21.12 90 ALA A N 1
ATOM 709 C CA . ALA A 1 91 ? 33.305 -5.106 -16.806 1.00 22.11 90 ALA A CA 1
ATOM 710 C C . ALA A 1 91 ? 33.590 -3.752 -16.138 1.00 24.70 90 ALA A C 1
ATOM 711 O O . ALA A 1 91 ? 33.846 -2.797 -16.891 1.00 27.90 90 ALA A O 1
ATOM 713 N N . GLY A 1 92 ? 33.547 -3.684 -14.812 1.00 23.19 91 GLY A N 1
ATOM 714 C CA . GLY A 1 92 ? 33.893 -2.480 -14.047 1.00 23.62 91 GLY A CA 1
ATOM 715 C C . GLY A 1 92 ? 32.759 -1.928 -13.199 1.00 22.73 91 GLY A C 1
ATOM 716 O O . GLY A 1 92 ? 32.952 -0.808 -12.664 1.00 29.36 91 GLY A O 1
ATOM 717 N N . ALA A 1 93 ? 31.620 -2.616 -13.056 1.00 18.91 92 ALA A N 1
ATOM 718 C CA . ALA A 1 93 ? 30.544 -2.161 -12.157 1.00 17.47 92 ALA A CA 1
ATOM 719 C C . ALA A 1 93 ? 31.040 -2.207 -10.714 1.00 18.35 92 ALA A C 1
ATOM 720 O O . ALA A 1 93 ? 31.807 -3.104 -10.341 1.00 20.72 92 ALA A O 1
ATOM 722 N N . ASP A 1 94 ? 30.582 -1.277 -9.892 1.00 18.34 93 ASP A N 1
ATOM 723 C CA . ASP A 1 94 ? 30.948 -1.230 -8.459 1.00 17.87 93 ASP A CA 1
ATOM 724 C C . ASP A 1 94 ? 29.909 -1.979 -7.619 1.00 16.46 93 ASP A C 1
ATOM 725 O O . ASP A 1 94 ? 30.286 -2.479 -6.564 1.00 20.67 93 ASP A O 1
ATOM 730 N N . ILE A 1 95 ? 28.640 -1.873 -7.974 1.00 15.64 94 ILE A N 1
ATOM 731 C CA . ILE A 1 95 ? 27.513 -2.289 -7.104 1.00 17.09 94 ILE A CA 1
ATOM 732 C C . ILE A 1 95 ? 26.665 -3.291 -7.876 1.00 18.26 94 ILE A C 1
ATOM 733 O O . ILE A 1 95 ? 26.198 -2.977 -8.937 1.00 17.54 94 ILE A O 1
ATOM 738 N N . ALA A 1 96 ? 26.521 -4.496 -7.337 1.00 16.19 95 ALA A N 1
ATOM 739 C CA . ALA A 1 96 ? 25.598 -5.506 -7.880 1.00 16.03 95 ALA A CA 1
ATOM 740 C C . ALA A 1 96 ? 24.262 -5.440 -7.149 1.00 16.32 95 ALA A C 1
ATOM 741 O O . ALA A 1 96 ? 24.256 -5.605 -5.918 1.00 17.97 95 ALA A O 1
ATOM 743 N N . ILE A 1 97 ? 23.202 -5.108 -7.880 1.00 16.13 96 ILE A N 1
ATOM 744 C CA . ILE A 1 97 ? 21.836 -5.008 -7.331 1.00 16.63 96 ILE A CA 1
ATOM 745 C C . ILE A 1 97 ? 21.149 -6.332 -7.635 1.00 17.10 96 ILE A C 1
ATOM 746 O O . ILE A 1 97 ? 20.828 -6.611 -8.785 1.00 18.35 96 ILE A O 1
ATOM 751 N N . VAL A 1 98 ? 20.938 -7.079 -6.573 1.00 17.85 97 VAL A N 1
ATOM 752 C CA . VAL A 1 98 ? 20.191 -8.363 -6.638 1.00 18.87 97 VAL A CA 1
ATOM 753 C C . VAL A 1 98 ? 18.699 -8.051 -6.816 1.00 20.84 97 VAL A C 1
ATOM 754 O O . VAL A 1 98 ? 18.121 -7.377 -5.938 1.00 30.81 97 VAL A O 1
ATOM 758 N N . ASP A 1 99 ? 18.107 -8.532 -7.912 1.00 23.66 98 ASP A N 1
ATOM 759 C CA . ASP A 1 99 ? 16.707 -8.240 -8.309 1.00 23.87 98 ASP A CA 1
ATOM 760 C C . ASP A 1 99 ? 15.896 -9.521 -8.451 1.00 24.20 98 ASP A C 1
ATOM 761 O O . ASP A 1 99 ? 14.745 -9.407 -8.870 1.00 30.04 98 ASP A O 1
ATOM 766 N N . ALA A 1 100 ? 16.461 -10.688 -8.127 1.00 23.15 99 ALA A N 1
ATOM 767 C CA . ALA A 1 100 ? 15.780 -11.994 -8.303 1.00 27.35 99 ALA A CA 1
ATOM 768 C C . ALA A 1 100 ? 14.397 -11.971 -7.631 1.00 26.33 99 ALA A C 1
ATOM 769 O O . ALA A 1 100 ? 14.312 -11.454 -6.516 1.00 29.06 99 ALA A O 1
ATOM 771 N N . ASP A 1 101 ? 13.374 -12.587 -8.254 1.00 27.66 100 ASP A N 1
ATOM 772 C CA . ASP A 1 101 ? 11.951 -12.515 -7.818 1.00 31.73 100 ASP A CA 1
ATOM 773 C C . ASP A 1 101 ? 11.719 -13.372 -6.568 1.00 31.22 100 ASP A C 1
ATOM 774 O O . ASP A 1 101 ? 10.959 -12.949 -5.683 1.00 38.74 100 ASP A O 1
ATOM 779 N N . ASN A 1 102 ? 12.333 -14.545 -6.481 1.00 29.61 101 ASN A N 1
ATOM 780 C CA . ASN A 1 102 ? 12.097 -15.486 -5.358 1.00 31.02 101 ASN A CA 1
ATOM 781 C C . ASN A 1 102 ? 13.061 -15.139 -4.228 1.00 30.82 101 ASN A C 1
ATOM 782 O O . ASN A 1 102 ? 14.265 -15.197 -4.440 1.00 26.65 101 ASN A O 1
ATOM 787 N N . PRO A 1 103 ? 12.591 -14.795 -3.001 1.00 28.68 102 PRO A N 1
ATOM 788 C CA . PRO A 1 103 ? 13.497 -14.470 -1.894 1.00 32.06 102 PRO A CA 1
ATOM 789 C C . PRO A 1 103 ? 14.575 -15.528 -1.592 1.00 29.70 102 PRO A C 1
ATOM 790 O O . PRO A 1 103 ? 15.691 -15.139 -1.275 1.00 29.55 102 PRO A O 1
ATOM 794 N N . ALA A 1 104 ? 14.257 -16.835 -1.688 1.00 30.92 103 ALA A N 1
ATOM 795 C CA . ALA A 1 104 ? 15.269 -17.883 -1.436 1.00 36.52 103 ALA A CA 1
ATOM 796 C C . ALA A 1 104 ? 16.421 -17.756 -2.441 1.00 31.43 103 ALA A C 1
ATOM 797 O O . ALA A 1 104 ? 17.607 -17.859 -2.022 1.00 30.48 103 ALA A O 1
ATOM 799 N N . ASP A 1 105 ? 16.087 -17.551 -3.721 1.00 29.34 104 ASP A N 1
ATOM 800 C CA . ASP A 1 105 ? 17.084 -17.376 -4.812 1.00 29.35 104 ASP A CA 1
ATOM 801 C C . ASP A 1 105 ? 17.881 -16.089 -4.527 1.00 25.71 104 ASP A C 1
ATOM 802 O O . ASP A 1 105 ? 19.129 -16.067 -4.637 1.00 24.64 104 ASP A O 1
ATOM 807 N N . ALA A 1 106 ? 17.190 -15.016 -4.157 1.00 24.58 105 ALA A N 1
ATOM 808 C CA . ALA A 1 106 ? 17.832 -13.687 -4.007 1.00 22.04 105 ALA A CA 1
ATOM 809 C C . ALA A 1 106 ? 18.856 -13.769 -2.862 1.00 20.70 105 ALA A C 1
ATOM 810 O O . ALA A 1 106 ? 20.002 -13.335 -3.025 1.00 20.67 105 ALA A O 1
ATOM 812 N N . ILE A 1 107 ? 18.507 -14.434 -1.753 1.00 22.84 106 ILE A N 1
ATOM 813 C CA . ILE A 1 107 ? 19.443 -14.570 -0.602 1.00 24.37 106 ILE A CA 1
ATOM 814 C C . ILE A 1 107 ? 20.632 -15.440 -1.042 1.00 22.43 106 ILE A C 1
ATOM 815 O O . ILE A 1 107 ? 21.771 -15.081 -0.686 1.00 23.85 106 ILE A O 1
ATOM 820 N N . GLN A 1 108 ? 20.407 -16.563 -1.756 1.00 25.24 107 GLN A N 1
ATOM 821 C CA . GLN A 1 108 ? 21.563 -17.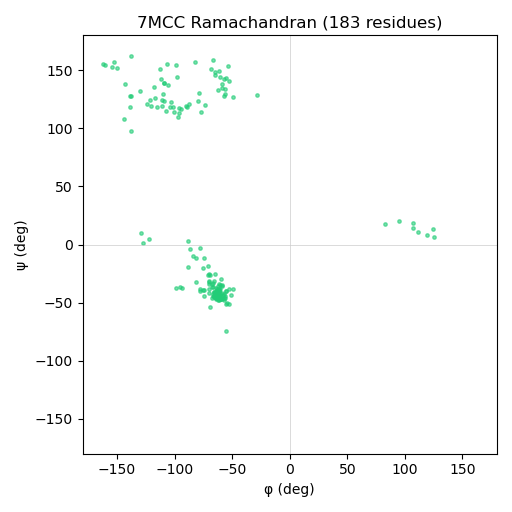379 -2.207 1.00 28.42 107 GLN A CA 1
ATOM 822 C C . GLN A 1 108 ? 22.461 -16.541 -3.138 1.00 23.96 107 GLN A C 1
ATOM 823 O O . GLN A 1 108 ? 23.683 -16.693 -3.073 1.00 25.77 107 GLN A O 1
ATOM 829 N N . GLN A 1 109 ? 21.889 -15.636 -3.941 1.00 23.48 108 GLN A N 1
ATOM 830 C CA . GLN A 1 109 ? 22.724 -14.805 -4.853 1.00 20.11 108 GLN A CA 1
ATOM 831 C C . GLN A 1 109 ? 23.599 -13.864 -4.022 1.00 20.98 108 GLN A C 1
ATOM 832 O O . GLN A 1 109 ? 24.757 -13.674 -4.382 1.00 21.02 108 GLN A O 1
ATOM 838 N N . VAL A 1 110 ? 23.085 -13.342 -2.913 1.00 20.90 109 VAL A N 1
ATOM 839 C CA . VAL A 1 110 ? 23.900 -12.454 -2.034 1.00 22.09 109 VAL A CA 1
ATOM 840 C C . VAL A 1 110 ? 25.121 -13.254 -1.554 1.00 23.89 109 VAL A C 1
ATOM 841 O O . VAL A 1 110 ? 26.262 -12.776 -1.700 1.00 22.91 109 VAL A O 1
ATOM 845 N N . LYS A 1 111 ? 24.898 -14.494 -1.085 1.00 24.41 110 LYS A N 1
ATOM 846 C CA . LYS A 1 111 ? 25.988 -15.313 -0.500 1.00 27.15 110 LYS A CA 1
ATOM 847 C C . LYS A 1 111 ? 26.986 -15.641 -1.617 1.00 26.03 110 LYS A C 1
ATOM 848 O O . LYS A 1 111 ? 28.198 -15.519 -1.387 1.00 29.98 110 LYS A O 1
ATOM 854 N N . ASP A 1 112 ? 26.476 -15.959 -2.807 1.00 24.36 111 ASP A N 1
ATOM 855 C CA A ASP A 1 112 ? 27.306 -16.344 -3.985 0.50 25.94 111 ASP A CA 1
ATOM 856 C CA B ASP A 1 112 ? 27.330 -16.355 -3.954 0.50 26.38 111 ASP A CA 1
ATOM 857 C C . ASP A 1 112 ? 28.185 -15.153 -4.383 1.00 23.11 111 ASP A C 1
ATOM 858 O O . ASP A 1 112 ? 29.388 -15.335 -4.577 1.00 27.13 111 ASP A O 1
ATOM 867 N N . LEU A 1 113 ? 27.587 -13.963 -4.495 1.00 21.58 112 LEU A N 1
ATOM 868 C CA . LEU A 1 113 ? 28.312 -12.756 -4.957 1.00 20.83 112 LEU A CA 1
ATOM 869 C C . LEU A 1 113 ? 29.355 -12.341 -3.905 1.00 20.14 112 LEU A C 1
ATOM 870 O O . LEU A 1 113 ? 30.457 -11.973 -4.283 1.00 21.87 112 LEU A O 1
ATOM 875 N N . ARG A 1 114 ? 29.070 -12.528 -2.618 1.00 23.21 113 ARG A N 1
ATOM 876 C CA . ARG A 1 114 ? 30.041 -12.211 -1.532 1.00 25.14 113 ARG A CA 1
ATOM 877 C C . ARG A 1 114 ? 31.279 -13.108 -1.734 1.00 24.40 113 ARG A C 1
ATOM 878 O O . ARG A 1 114 ? 32.424 -12.593 -1.775 1.00 26.09 113 ARG A O 1
ATOM 886 N N . LYS A 1 115 ? 31.057 -14.410 -1.956 1.00 23.82 114 LYS A N 1
ATOM 887 C CA . LYS A 1 115 ? 32.172 -15.368 -2.125 1.00 23.13 114 LYS A CA 1
ATOM 888 C C . LYS A 1 115 ? 32.879 -15.117 -3.464 1.00 22.83 114 LYS A C 1
ATOM 889 O O . LYS A 1 115 ? 34.108 -15.262 -3.531 1.00 26.89 114 LYS A O 1
ATOM 895 N N . TYR A 1 116 ? 32.151 -14.652 -4.479 1.00 22.65 115 TYR A N 1
ATOM 896 C CA . TYR A 1 116 ? 32.754 -14.319 -5.790 1.00 24.60 115 TYR A CA 1
ATOM 897 C C . TYR A 1 116 ? 33.722 -13.141 -5.629 1.00 23.23 115 TYR A C 1
ATOM 898 O O . TYR A 1 116 ? 34.638 -12.987 -6.445 1.00 26.40 115 TYR A O 1
ATOM 907 N N . GLY A 1 117 ? 33.509 -12.309 -4.611 1.00 25.05 116 GLY A N 1
ATOM 908 C CA . GLY A 1 117 ? 34.362 -11.129 -4.352 1.00 26.22 116 GLY A CA 1
ATOM 909 C C . GLY A 1 117 ? 33.679 -9.800 -4.590 1.00 26.75 116 GLY A C 1
ATOM 910 O O . GLY A 1 117 ? 34.413 -8.816 -4.611 1.00 28.76 116 GLY A O 1
ATOM 911 N N . ALA A 1 118 ? 32.362 -9.754 -4.784 1.00 22.21 117 ALA A N 1
ATOM 912 C CA . ALA A 1 118 ? 31.627 -8.485 -4.977 1.00 24.27 117 ALA A CA 1
ATOM 913 C C . ALA A 1 118 ? 31.904 -7.573 -3.772 1.00 27.53 117 ALA A C 1
ATOM 914 O O . ALA A 1 118 ? 31.706 -8.011 -2.627 1.00 29.81 117 ALA A O 1
ATOM 916 N N . LYS A 1 119 ? 32.299 -6.330 -4.040 1.00 33.25 118 LYS A N 1
ATOM 917 C CA . LYS A 1 119 ? 32.680 -5.333 -3.006 1.00 33.00 118 LYS A CA 1
ATOM 918 C C . LYS A 1 119 ? 31.424 -4.684 -2.415 1.00 26.55 118 LYS A C 1
ATOM 919 O O . LYS A 1 119 ? 31.453 -4.303 -1.220 1.00 30.74 118 LYS A O 1
ATOM 925 N N . LEU A 1 120 ? 30.372 -4.533 -3.222 1.00 21.89 119 LEU A N 1
ATOM 926 C CA . LEU A 1 120 ? 29.137 -3.790 -2.836 1.00 19.26 119 LEU A CA 1
ATOM 927 C C . LEU A 1 120 ? 27.931 -4.493 -3.451 1.00 18.43 119 LEU A C 1
ATOM 928 O O . LEU A 1 120 ? 27.781 -4.489 -4.674 1.00 23.74 119 LEU A O 1
ATOM 933 N N . ILE A 1 121 ? 27.157 -5.148 -2.594 1.00 17.43 120 ILE A N 1
ATOM 934 C CA . ILE A 1 121 ? 25.932 -5.863 -2.982 1.00 18.27 120 ILE A CA 1
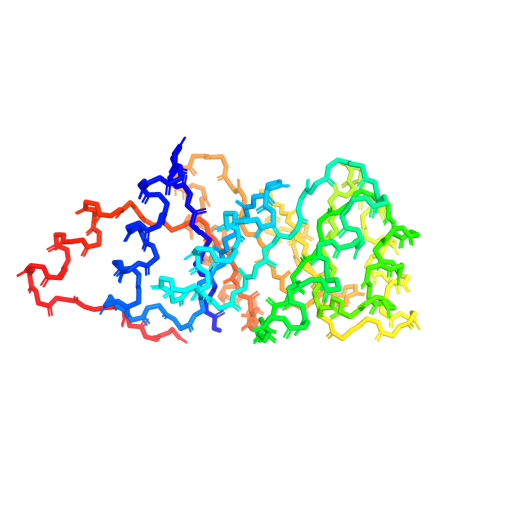ATOM 935 C C . ILE A 1 121 ? 24.727 -5.115 -2.433 1.00 17.25 120 ILE A C 1
ATOM 936 O O . ILE A 1 121 ? 24.699 -4.778 -1.235 1.00 19.56 120 ILE A O 1
ATOM 941 N N . ALA A 1 122 ? 23.763 -4.855 -3.289 1.00 17.47 121 ALA A N 1
ATOM 942 C CA . ALA A 1 122 ? 22.524 -4.174 -2.866 1.00 16.71 121 ALA A CA 1
ATOM 943 C C . ALA A 1 122 ? 21.375 -5.159 -2.990 1.00 16.63 121 ALA A C 1
ATOM 944 O O . ALA A 1 122 ? 21.417 -6.023 -3.895 1.00 19.09 121 ALA A O 1
ATOM 946 N N . TYR A 1 123 ? 20.368 -4.976 -2.154 1.00 18.30 122 TYR A N 1
ATOM 947 C CA . TYR A 1 123 ? 19.176 -5.841 -2.106 1.00 18.33 122 TYR A CA 1
ATOM 948 C C . TYR A 1 123 ? 17.952 -4.990 -1.828 1.00 19.21 122 TYR A C 1
ATOM 949 O O . TYR A 1 123 ? 18.064 -4.073 -0.966 1.00 19.58 122 TYR A O 1
ATOM 958 N N . LYS A 1 124 ? 16.848 -5.263 -2.504 1.00 21.06 123 LYS A N 1
ATOM 959 C CA . LYS A 1 124 ? 15.622 -4.423 -2.441 1.00 21.99 123 LYS A CA 1
ATOM 960 C C . LYS A 1 124 ? 14.470 -5.253 -1.876 1.00 22.05 123 LYS A C 1
ATOM 961 O O . LYS A 1 124 ? 14.315 -6.439 -2.311 1.00 26.21 123 LYS A O 1
ATOM 967 N N . SER A 1 125 ? 13.689 -4.696 -0.950 1.00 22.50 124 SER A N 1
ATOM 968 C CA . SER A 1 125 ? 12.458 -5.357 -0.440 1.00 25.22 124 SER A CA 1
ATOM 969 C C . SER A 1 125 ? 11.498 -4.376 0.236 1.00 27.50 124 SER A C 1
ATOM 970 O O . SER A 1 125 ? 11.968 -3.320 0.750 1.00 26.58 124 SER A O 1
ATOM 973 N N . LYS A 1 126 ? 10.207 -4.728 0.246 1.00 26.24 125 LYS A N 1
ATOM 974 C CA . LYS A 1 126 ? 9.157 -3.996 1.010 1.00 29.87 125 LYS A CA 1
ATOM 975 C C . LYS A 1 126 ? 9.208 -4.455 2.470 1.00 30.13 125 LYS A C 1
ATOM 976 O O . LYS A 1 126 ? 8.475 -3.904 3.297 1.00 34.16 125 LYS A O 1
ATOM 982 N N . SER A 1 127 ? 9.955 -5.543 2.730 1.00 32.06 126 SER A N 1
ATOM 983 C CA . SER A 1 127 ? 10.051 -6.215 4.048 1.00 29.32 126 SER A CA 1
ATOM 984 C C . SER A 1 127 ? 11.368 -5.893 4.764 1.00 25.97 126 SER A C 1
ATOM 985 O O . SER A 1 127 ? 12.448 -6.290 4.250 1.00 27.38 126 SER A O 1
ATOM 988 N N . SER A 1 128 ? 11.273 -5.260 5.932 1.00 29.59 127 SER A N 1
ATOM 989 C CA . SER A 1 128 ? 12.392 -5.046 6.895 1.00 34.72 127 SER A CA 1
ATOM 990 C C . SER A 1 128 ? 13.028 -6.399 7.272 1.00 29.58 127 SER A C 1
ATOM 991 O O . SER A 1 128 ? 14.273 -6.484 7.336 1.00 28.22 127 SER A O 1
ATOM 994 N N . GLU A 1 129 ? 12.216 -7.443 7.458 1.00 31.13 128 GLU A N 1
ATOM 995 C CA . GLU A 1 129 ? 12.698 -8.782 7.881 1.00 29.92 128 GLU A CA 1
ATOM 996 C C . GLU A 1 129 ? 13.566 -9.378 6.765 1.00 24.52 128 GLU A C 1
ATOM 997 O O . GLU A 1 129 ? 14.700 -9.806 7.050 1.00 26.62 128 GLU A O 1
ATOM 1003 N N . GLU A 1 130 ? 13.116 -9.267 5.516 1.00 24.56 129 GLU A N 1
ATOM 1004 C CA . GLU A 1 130 ? 13.927 -9.720 4.366 1.00 24.65 129 GLU A CA 1
ATOM 1005 C C . GLU A 1 130 ? 15.217 -8.895 4.254 1.00 22.99 129 GLU A C 1
ATOM 1006 O O . GLU A 1 130 ? 16.251 -9.473 3.952 1.00 23.02 129 GLU A O 1
ATOM 1012 N N . LEU A 1 131 ? 15.171 -7.560 4.399 1.00 22.88 130 LEU A N 1
ATOM 1013 C CA . LEU A 1 131 ? 16.419 -6.761 4.288 1.00 23.25 130 LEU A CA 1
ATOM 1014 C C . LEU A 1 131 ? 17.417 -7.170 5.377 1.00 21.31 130 LEU A C 1
ATOM 1015 O O . LEU A 1 131 ? 18.607 -7.209 5.073 1.00 24.13 130 LEU A O 1
ATOM 1020 N N . LYS A 1 132 ? 16.956 -7.453 6.595 1.00 23.95 131 LYS A N 1
ATOM 1021 C CA . LYS A 1 132 ? 17.854 -7.901 7.689 1.00 26.09 131 LYS A CA 1
ATOM 1022 C C . LYS A 1 132 ? 18.486 -9.254 7.323 1.00 21.81 131 LYS A C 1
ATOM 1023 O O . LYS A 1 132 ? 19.703 -9.401 7.503 1.00 26.52 131 LYS A O 1
ATOM 1029 N N . LEU A 1 133 ? 17.695 -10.192 6.791 1.00 24.41 132 LEU A N 1
ATOM 1030 C CA . LEU A 1 133 ? 18.253 -11.491 6.327 1.00 27.51 132 LEU A CA 1
ATOM 1031 C C . LEU A 1 133 ? 19.330 -11.242 5.252 1.00 24.85 132 LEU A C 1
ATOM 1032 O O . LEU A 1 133 ? 20.414 -11.847 5.337 1.00 26.90 132 LEU A O 1
ATOM 1037 N N . ALA A 1 134 ? 19.079 -10.328 4.309 1.00 23.93 133 ALA A N 1
ATOM 1038 C CA . ALA A 1 134 ? 20.045 -10.038 3.222 1.00 24.42 133 ALA A CA 1
ATOM 1039 C C . ALA A 1 134 ? 21.318 -9.415 3.803 1.00 23.07 133 ALA A C 1
ATOM 1040 O O . ALA A 1 134 ? 22.402 -9.817 3.363 1.00 23.75 133 ALA A O 1
ATOM 1042 N N . LEU A 1 135 ? 21.174 -8.437 4.719 1.00 23.44 134 LEU A N 1
ATOM 1043 C CA . LEU A 1 135 ? 22.337 -7.819 5.395 1.00 23.32 134 LEU A CA 1
ATOM 1044 C C . LEU A 1 135 ? 23.137 -8.933 6.095 1.00 22.85 134 LEU A C 1
ATOM 1045 O O . LEU A 1 135 ? 24.364 -8.949 5.953 1.00 24.65 134 LEU A O 1
ATOM 1050 N N . LYS A 1 136 ? 22.470 -9.838 6.819 1.00 23.83 135 LYS A N 1
ATOM 1051 C CA . LYS A 1 136 ? 23.157 -10.941 7.533 1.00 27.52 135 LYS A CA 1
ATOM 1052 C C . LYS A 1 136 ? 23.898 -11.815 6.509 1.00 29.38 135 LYS A C 1
ATOM 1053 O O . LYS A 1 136 ? 25.017 -12.254 6.811 1.00 30.94 135 LYS A O 1
ATOM 1059 N N . ALA A 1 137 ? 23.295 -12.038 5.336 1.00 26.00 136 ALA A N 1
ATOM 1060 C CA . ALA A 1 137 ? 23.848 -12.888 4.252 1.00 26.80 136 ALA A CA 1
ATOM 1061 C C . ALA A 1 137 ? 25.052 -12.214 3.588 1.00 28.56 136 ALA A C 1
ATOM 1062 O O . ALA A 1 137 ? 25.756 -12.921 2.860 1.00 28.99 136 ALA A O 1
ATOM 1064 N N . GLY A 1 138 ? 25.221 -10.890 3.752 1.00 27.80 137 GLY A N 1
ATOM 1065 C CA . GLY A 1 138 ? 26.406 -10.158 3.269 1.00 28.71 137 GLY A CA 1
ATOM 1066 C C . GLY A 1 138 ? 26.072 -8.981 2.362 1.00 26.60 137 GLY A C 1
ATOM 1067 O O . GLY A 1 138 ? 27.002 -8.411 1.819 1.00 28.61 137 GLY A O 1
ATOM 1068 N N . ALA A 1 139 ? 24.806 -8.624 2.172 1.00 21.52 138 ALA A N 1
ATOM 1069 C CA . ALA A 1 139 ? 24.435 -7.399 1.422 1.00 21.32 138 ALA A CA 1
ATOM 1070 C C . ALA A 1 139 ? 25.026 -6.187 2.134 1.00 20.52 138 ALA A C 1
ATOM 1071 O O . ALA A 1 139 ? 25.049 -6.182 3.370 1.00 21.76 138 ALA A O 1
ATOM 1073 N N . ASP A 1 140 ? 25.457 -5.193 1.354 1.00 21.54 139 ASP A N 1
ATOM 1074 C CA . ASP A 1 140 ? 26.034 -3.925 1.878 1.00 21.05 139 ASP A CA 1
ATOM 1075 C C . ASP A 1 140 ? 24.980 -2.813 1.890 1.00 18.74 139 ASP A C 1
ATOM 1076 O O . ASP A 1 140 ? 25.005 -1.953 2.807 1.00 22.14 139 ASP A O 1
ATOM 1081 N N . ILE A 1 141 ? 24.130 -2.782 0.878 1.00 18.10 140 ILE A N 1
ATOM 1082 C CA . ILE A 1 141 ? 23.144 -1.682 0.688 1.00 18.19 140 ILE A CA 1
ATOM 1083 C C . ILE A 1 141 ? 21.734 -2.265 0.787 1.00 18.19 140 ILE A C 1
ATOM 1084 O O . ILE A 1 141 ? 21.412 -3.202 0.012 1.00 20.25 140 ILE A O 1
ATOM 1089 N N . ALA A 1 142 ? 20.908 -1.698 1.652 1.00 17.35 141 ALA A N 1
ATOM 1090 C CA . ALA A 1 142 ? 19.497 -2.081 1.820 1.00 18.05 141 ALA A CA 1
ATOM 1091 C C . ALA A 1 142 ? 18.631 -1.048 1.099 1.00 19.47 141 ALA A C 1
ATOM 1092 O O . ALA A 1 142 ? 18.657 0.110 1.483 1.00 20.98 141 ALA A O 1
ATOM 1094 N N . ILE A 1 143 ? 17.885 -1.478 0.098 1.00 18.72 142 ILE A N 1
ATOM 1095 C CA . ILE A 1 143 ? 16.970 -0.629 -0.697 1.00 20.05 142 ILE A CA 1
ATOM 1096 C C . ILE A 1 143 ? 15.535 -0.821 -0.206 1.00 19.48 142 ILE A C 1
ATOM 1097 O O . ILE A 1 143 ? 14.955 -1.923 -0.378 1.00 23.51 142 ILE A O 1
ATOM 1102 N N . VAL A 1 144 ? 14.956 0.239 0.358 1.00 23.03 143 VAL A N 1
ATOM 1103 C CA . VAL A 1 144 ? 13.566 0.243 0.886 1.00 24.20 143 VAL A CA 1
ATOM 1104 C C . VAL A 1 144 ? 12.610 0.391 -0.296 1.00 22.72 143 VAL A C 1
ATOM 1105 O O . VAL A 1 144 ? 12.822 1.318 -1.124 1.00 23.94 143 VAL A O 1
ATOM 1109 N N . ASP A 1 145 ? 11.590 -0.466 -0.382 1.00 24.79 144 ASP A N 1
ATOM 1110 C CA . ASP A 1 145 ? 10.642 -0.461 -1.523 1.00 25.84 144 ASP A CA 1
ATOM 1111 C C . ASP A 1 145 ? 9.181 -0.384 -1.079 1.00 29.24 144 ASP A C 1
ATOM 1112 O O . ASP A 1 145 ? 8.320 -0.395 -1.978 1.00 44.09 144 ASP A O 1
ATOM 1117 N N . ALA A 1 146 ? 8.891 -0.308 0.223 1.00 36.52 145 ALA A N 1
ATOM 1118 C CA . ALA A 1 146 ? 7.509 -0.168 0.754 1.00 51.93 145 ALA A CA 1
ATOM 1119 C C . ALA A 1 146 ? 6.597 0.564 -0.248 1.00 55.59 145 ALA A C 1
ATOM 1120 O O . ALA A 1 146 ? 6.981 1.670 -0.683 1.00 59.93 145 ALA A O 1
ATOM 1122 N N . ASP A 1 147 ? 5.424 -0.024 -0.551 1.00 62.37 146 ASP A N 1
ATOM 1123 C CA . ASP A 1 147 ? 4.435 0.423 -1.576 1.00 59.94 146 ASP A CA 1
ATOM 1124 C C . ASP A 1 147 ? 4.026 1.876 -1.296 1.00 58.81 146 ASP A C 1
ATOM 1125 O O . ASP A 1 147 ? 4.500 2.759 -2.038 1.00 76.87 146 ASP A O 1
ATOM 1130 N N . ASN A 1 148 ? 3.203 2.122 -0.269 1.00 55.47 147 ASN A N 1
ATOM 1131 C CA . ASN A 1 148 ? 2.692 3.482 0.075 1.00 43.70 147 ASN A CA 1
ATOM 1132 C C . ASN A 1 148 ? 3.749 4.221 0.902 1.00 40.13 147 ASN A C 1
ATOM 1133 O O . ASN A 1 148 ? 4.620 3.585 1.511 1.00 41.29 147 ASN A O 1
ATOM 1138 N N . PRO A 1 149 ? 3.731 5.576 0.921 1.00 39.54 148 PRO A N 1
ATOM 1139 C CA . PRO A 1 149 ? 4.745 6.349 1.642 1.00 33.34 148 PRO A CA 1
ATOM 1140 C C . PRO A 1 149 ? 4.891 6.139 3.158 1.00 31.00 148 PRO A C 1
ATOM 1141 O O . PRO A 1 149 ? 5.962 6.346 3.660 1.00 35.29 148 PRO A O 1
ATOM 1145 N N . ALA A 1 150 ? 3.816 5.791 3.864 1.00 36.00 149 ALA A N 1
ATOM 1146 C CA . ALA A 1 150 ? 3.827 5.589 5.337 1.00 40.95 149 ALA A CA 1
ATOM 1147 C C . ALA A 1 150 ? 4.626 4.306 5.674 1.00 45.48 149 ALA A C 1
ATOM 1148 O O . ALA A 1 150 ? 5.391 4.286 6.697 1.00 40.75 149 ALA A O 1
ATOM 1150 N N . ASP A 1 151 ? 4.488 3.265 4.842 1.00 43.72 150 ASP A N 1
ATOM 1151 C CA . ASP A 1 151 ? 5.264 2.000 4.970 1.00 43.19 150 ASP A CA 1
ATOM 1152 C C . ASP A 1 151 ? 6.770 2.274 4.801 1.00 40.29 150 ASP A C 1
ATOM 1153 O O . ASP A 1 151 ? 7.554 1.747 5.633 1.00 36.47 150 ASP A O 1
ATOM 1158 N N . ALA A 1 152 ? 7.162 3.113 3.821 1.00 40.47 151 ALA A N 1
ATOM 1159 C CA . ALA A 1 152 ? 8.580 3.431 3.510 1.00 37.34 151 ALA A CA 1
ATOM 1160 C C . ALA A 1 152 ? 9.253 4.075 4.728 1.00 40.28 151 ALA A C 1
ATOM 1161 O O . ALA A 1 152 ? 10.397 3.725 5.036 1.00 36.22 151 ALA A O 1
ATOM 1163 N N . ILE A 1 153 ? 8.559 4.983 5.409 1.00 38.90 152 ILE A N 1
ATOM 1164 C CA . ILE A 1 153 ? 9.106 5.664 6.620 1.00 46.39 152 ILE A CA 1
ATOM 1165 C C . ILE A 1 153 ? 9.419 4.624 7.705 1.00 42.45 152 ILE A C 1
ATOM 1166 O O . ILE A 1 153 ? 10.497 4.713 8.321 1.00 36.31 152 ILE A O 1
ATOM 1171 N N . GLN A 1 154 ? 8.490 3.702 7.959 1.00 40.91 153 GLN A N 1
ATOM 1172 C CA . GLN A 1 154 ? 8.642 2.629 8.979 1.00 40.03 153 GLN A CA 1
ATOM 1173 C C . GLN A 1 154 ? 9.846 1.745 8.611 1.00 33.38 153 GLN A C 1
ATOM 1174 O O . GLN A 1 154 ? 10.684 1.454 9.488 1.00 33.47 153 GLN A O 1
ATOM 1180 N N . GLN A 1 155 ? 9.962 1.358 7.346 1.00 36.54 154 GLN A N 1
ATOM 1181 C CA . GLN A 1 155 ? 11.083 0.489 6.904 1.00 34.19 154 GLN A CA 1
ATOM 1182 C C . GLN A 1 155 ? 12.420 1.184 7.163 1.00 31.46 154 GLN A C 1
ATOM 1183 O O . GLN A 1 155 ? 13.349 0.484 7.611 1.00 33.63 154 GLN A O 1
ATOM 1189 N N . VAL A 1 156 ? 12.527 2.485 6.857 1.00 31.49 155 VAL A N 1
ATOM 1190 C CA . VAL A 1 156 ? 13.797 3.218 7.074 1.00 31.67 155 VAL A CA 1
ATOM 1191 C C . VAL A 1 156 ? 14.035 3.227 8.587 1.00 31.46 155 VAL A C 1
ATOM 1192 O O . VAL A 1 156 ? 15.162 2.951 8.989 1.00 30.69 155 VAL A O 1
ATOM 1196 N N . LYS A 1 157 ? 12.995 3.520 9.382 1.00 33.14 156 LYS A N 1
ATOM 1197 C CA . LYS A 1 157 ? 13.048 3.500 10.875 1.00 33.45 156 LYS A CA 1
ATOM 1198 C C . LYS A 1 157 ? 13.594 2.145 11.332 1.00 33.41 156 LYS A C 1
ATOM 1199 O O . LYS A 1 157 ? 14.567 2.114 12.120 1.00 32.52 156 LYS A O 1
ATOM 1205 N N . ASP A 1 158 ? 12.999 1.068 10.829 1.00 35.54 157 ASP A N 1
ATOM 1206 C CA . ASP A 1 158 ? 13.401 -0.321 11.178 1.00 33.21 157 ASP A CA 1
ATOM 1207 C C . ASP A 1 158 ? 14.901 -0.503 10.881 1.00 30.60 157 ASP A C 1
ATOM 1208 O O . ASP A 1 158 ? 15.586 -1.138 11.699 1.00 35.72 157 ASP A O 1
ATOM 1213 N N . LEU A 1 159 ? 15.408 0.046 9.767 1.00 28.60 158 LEU A N 1
ATOM 1214 C CA . LEU A 1 159 ? 16.808 -0.201 9.328 1.00 29.13 158 LEU A CA 1
ATOM 1215 C C . LEU A 1 159 ? 17.773 0.632 10.153 1.00 30.31 158 LEU A C 1
ATOM 1216 O O . LEU A 1 159 ? 18.890 0.148 10.401 1.00 30.21 158 LEU A O 1
ATOM 1221 N N . ARG A 1 160 ? 17.375 1.865 10.478 1.00 32.40 159 ARG A N 1
ATOM 1222 C CA . ARG A 1 160 ? 18.168 2.746 11.365 1.00 34.45 159 ARG A CA 1
ATOM 1223 C C . ARG A 1 160 ? 18.321 2.017 12.706 1.00 34.43 159 ARG A C 1
ATOM 1224 O O . ARG A 1 160 ? 19.474 1.887 13.178 1.00 37.12 159 ARG A O 1
ATOM 1232 N N . LYS A 1 161 ? 17.221 1.476 13.242 1.00 35.45 160 LYS A N 1
ATOM 1233 C CA . LYS A 1 161 ? 17.206 0.809 14.570 1.00 38.31 160 LYS A CA 1
ATOM 1234 C C . LYS A 1 161 ? 18.156 -0.398 14.515 1.00 32.76 160 LYS A C 1
ATOM 1235 O O . LYS A 1 161 ? 18.875 -0.591 15.468 1.00 39.67 160 LYS A O 1
ATOM 1241 N N . TYR A 1 162 ? 18.174 -1.129 13.392 1.00 33.21 161 TYR A N 1
ATOM 1242 C CA . TYR A 1 162 ? 19.025 -2.328 13.151 1.00 31.56 161 TYR A CA 1
ATOM 1243 C C . TYR A 1 162 ? 20.513 -1.979 13.025 1.00 33.23 161 TYR A C 1
ATOM 1244 O O . TYR A 1 162 ? 21.345 -2.846 13.263 1.00 35.91 161 TYR A O 1
ATOM 1253 N N . GLY A 1 163 ? 20.845 -0.754 12.614 1.00 31.83 162 GLY A N 1
ATOM 1254 C CA . GLY A 1 163 ? 22.241 -0.313 12.422 1.00 35.00 162 GLY A CA 1
ATOM 1255 C C . GLY A 1 163 ? 22.729 -0.468 10.983 1.00 31.95 162 GLY A C 1
ATOM 1256 O O . GLY A 1 163 ? 23.961 -0.507 10.780 1.00 35.10 162 GLY A O 1
ATOM 1257 N N . ALA A 1 164 ? 21.823 -0.569 10.007 1.00 31.32 163 ALA A N 1
ATOM 1258 C CA . ALA A 1 164 ? 22.179 -0.627 8.567 1.00 25.77 163 ALA A CA 1
ATOM 1259 C C . ALA A 1 164 ? 22.988 0.627 8.213 1.00 24.19 163 ALA A C 1
ATOM 1260 O O . ALA A 1 164 ? 22.529 1.748 8.519 1.00 29.07 163 ALA A O 1
ATOM 1262 N N . LYS A 1 165 ? 24.154 0.447 7.601 1.00 27.22 164 LYS A N 1
ATOM 1263 C CA . LYS A 1 165 ? 25.106 1.556 7.328 1.00 26.30 164 LYS A CA 1
ATOM 1264 C C . LYS A 1 165 ? 24.831 2.237 5.980 1.00 24.10 164 LYS A C 1
ATOM 1265 O O . LYS A 1 165 ? 25.320 3.363 5.786 1.00 23.63 164 LYS A O 1
ATOM 1271 N N . LEU A 1 166 ? 24.119 1.589 5.069 1.00 21.71 165 LEU A N 1
ATOM 1272 C CA . LEU A 1 166 ? 23.833 2.111 3.719 1.00 19.95 165 LEU A CA 1
ATOM 1273 C C . LEU A 1 166 ? 22.383 1.817 3.381 1.00 20.39 165 LEU A C 1
ATOM 1274 O O . LEU A 1 166 ? 22.075 0.677 2.962 1.00 23.06 165 LEU A O 1
ATOM 1279 N N . ILE A 1 167 ? 21.537 2.819 3.574 1.00 20.30 166 ILE A N 1
ATOM 1280 C CA . ILE A 1 167 ? 20.065 2.736 3.427 1.00 20.56 166 ILE A CA 1
ATOM 1281 C C . ILE A 1 167 ? 19.671 3.551 2.207 1.00 19.50 166 ILE A C 1
ATOM 1282 O O . ILE A 1 167 ? 19.936 4.770 2.206 1.00 21.48 166 ILE A O 1
ATOM 1287 N N . ALA A 1 168 ? 19.067 2.925 1.206 1.00 18.85 167 ALA A N 1
ATOM 1288 C CA . ALA A 1 168 ? 18.608 3.587 -0.026 1.00 17.64 167 ALA A CA 1
ATOM 1289 C C . ALA A 1 168 ? 17.084 3.637 -0.031 1.00 17.55 167 ALA A C 1
ATOM 1290 O O . ALA A 1 168 ? 16.427 2.651 0.375 1.00 22.20 167 ALA A O 1
ATOM 1292 N N . TYR A 1 169 ? 16.522 4.760 -0.462 1.00 19.32 168 TYR A N 1
ATOM 1293 C CA . TYR A 1 169 ? 15.059 4.907 -0.581 1.00 20.62 168 TYR A CA 1
ATOM 1294 C C . TYR A 1 169 ? 14.763 5.931 -1.671 1.00 18.22 168 TYR A C 1
ATOM 1295 O O . TYR A 1 169 ? 15.651 6.766 -1.987 1.00 19.99 168 TYR A O 1
ATOM 1304 N N . LYS A 1 170 ? 13.562 5.839 -2.228 1.00 20.15 169 LYS A N 1
ATOM 1305 C CA . LYS A 1 170 ? 13.066 6.812 -3.229 1.00 20.54 169 LYS A CA 1
ATOM 1306 C C . LYS A 1 170 ? 12.984 8.189 -2.564 1.00 20.71 169 LYS A C 1
ATOM 1307 O O . LYS A 1 170 ? 12.453 8.300 -1.435 1.00 22.39 169 LYS A O 1
ATOM 1313 N N . SER A 1 171 ? 13.515 9.177 -3.286 1.00 21.35 170 SER A N 1
ATOM 1314 C CA . SER A 1 171 ? 13.602 10.601 -2.888 1.00 24.41 170 SER A CA 1
ATOM 1315 C C . SER A 1 171 ? 12.216 11.257 -2.843 1.00 21.77 170 SER A C 1
ATOM 1316 O O . SER A 1 171 ? 11.319 10.897 -3.627 1.00 24.33 170 SER A O 1
ATOM 1319 N N . LYS A 1 172 ? 12.082 12.249 -1.975 1.00 24.19 171 LYS A N 1
ATOM 1320 C CA . LYS A 1 172 ? 11.030 13.301 -2.082 1.00 25.71 171 LYS A CA 1
ATOM 1321 C C . LYS A 1 172 ? 11.084 13.955 -3.471 1.00 22.88 171 LYS A C 1
ATOM 1322 O O . LYS A 1 172 ? 12.161 13.994 -4.066 1.00 23.49 171 LYS A O 1
ATOM 1328 N N . SER A 1 173 ? 9.960 14.487 -3.948 1.00 22.97 172 SER A N 1
ATOM 1329 C CA . SER A 1 173 ? 9.866 15.211 -5.245 1.00 21.66 172 SER A CA 1
ATOM 1330 C C . SER A 1 173 ? 10.657 16.535 -5.213 1.00 20.09 172 SER A C 1
ATOM 1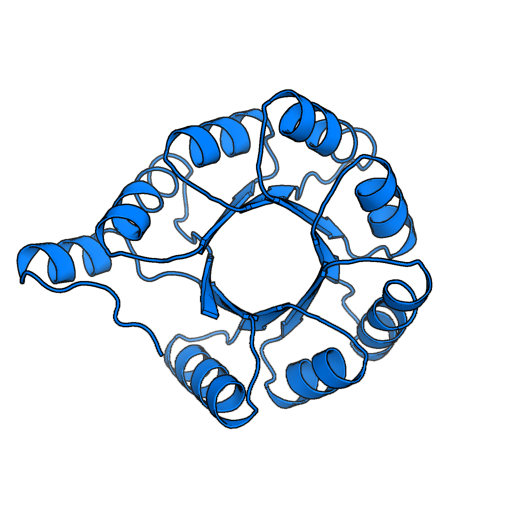331 O O . SER A 1 173 ? 10.881 17.075 -4.118 1.00 21.87 172 SER A O 1
ATOM 1334 N N . SER A 1 174 ? 11.021 17.060 -6.388 1.00 19.63 173 SER A N 1
ATOM 1335 C CA . SER A 1 174 ? 11.650 18.409 -6.524 1.00 19.95 173 SER A CA 1
ATOM 1336 C C . SER A 1 174 ? 10.828 19.471 -5.793 1.00 22.09 173 SER A C 1
ATOM 1337 O O . SER A 1 174 ? 11.437 20.314 -5.091 1.00 23.60 173 SER A O 1
ATOM 1340 N N . GLU A 1 175 ? 9.507 19.428 -5.937 1.00 22.48 174 GLU A N 1
ATOM 1341 C CA . GLU A 1 175 ? 8.616 20.475 -5.347 1.00 22.18 174 GLU A CA 1
ATOM 1342 C C . GLU A 1 175 ? 8.769 20.395 -3.819 1.00 20.12 174 GLU A C 1
ATOM 1343 O O . GLU A 1 175 ? 8.808 21.449 -3.165 1.00 22.62 174 GLU A O 1
ATOM 1349 N N . GLU A 1 176 ? 8.876 19.193 -3.234 1.00 21.35 175 GLU A N 1
ATOM 1350 C CA . GLU A 1 176 ? 9.061 19.057 -1.772 1.00 21.25 175 GLU A CA 1
ATOM 1351 C C . GLU A 1 176 ? 10.437 19.597 -1.377 1.00 20.92 175 GLU A C 1
ATOM 1352 O O . GLU A 1 176 ? 10.519 20.302 -0.351 1.00 22.05 175 GLU A O 1
ATOM 1358 N N . LEU A 1 177 ? 11.488 19.236 -2.112 1.00 19.02 176 LEU A N 1
ATOM 1359 C CA . LEU A 1 177 ? 12.872 19.654 -1.785 1.00 19.49 176 LEU A CA 1
ATOM 1360 C C . LEU A 1 177 ? 12.957 21.187 -1.916 1.00 19.66 176 LEU A C 1
ATOM 1361 O O . LEU A 1 177 ? 13.558 21.824 -1.052 1.00 24.85 176 LEU A O 1
ATOM 1366 N N . LYS A 1 178 ? 12.362 21.731 -2.967 1.00 21.49 177 LYS A N 1
ATOM 1367 C CA . LYS A 1 178 ? 12.387 23.192 -3.233 1.00 23.31 177 LYS A CA 1
ATOM 1368 C C . LYS A 1 178 ? 11.683 23.944 -2.106 1.00 25.67 177 LYS A C 1
ATOM 1369 O O . LYS A 1 178 ? 12.217 24.994 -1.711 1.00 25.21 177 LYS A O 1
ATOM 1375 N N . LEU A 1 179 ? 10.560 23.422 -1.594 1.00 21.30 178 LEU A N 1
ATOM 1376 C CA . LEU A 1 179 ? 9.811 24.079 -0.492 1.00 22.43 178 LEU A CA 1
ATOM 1377 C C . LEU A 1 179 ? 10.714 24.097 0.737 1.00 23.82 178 LEU A C 1
ATOM 1378 O O . LEU A 1 179 ? 10.779 25.149 1.393 1.00 24.78 178 LEU A O 1
ATOM 1383 N N . ALA A 1 180 ? 11.352 22.974 1.081 1.00 22.01 179 ALA A N 1
ATOM 1384 C CA . ALA A 1 180 ? 12.258 22.908 2.243 1.00 26.17 179 ALA A CA 1
ATOM 1385 C C . ALA A 1 180 ? 13.401 23.901 2.040 1.00 25.45 179 ALA A C 1
ATOM 1386 O O . ALA A 1 180 ? 13.748 24.596 2.991 1.00 27.46 179 ALA A O 1
ATOM 1388 N N . LEU A 1 181 ? 13.980 23.961 0.851 1.00 23.94 180 LEU A N 1
ATOM 1389 C CA . LEU A 1 181 ? 15.088 24.924 0.582 1.00 25.59 180 LEU A CA 1
ATOM 1390 C C . LEU A 1 181 ? 14.570 26.367 0.680 1.00 28.59 180 LEU A C 1
ATOM 1391 O O . LEU A 1 181 ? 15.316 27.233 1.167 1.00 27.60 180 LEU A O 1
ATOM 1396 N N . LYS A 1 182 ? 13.373 26.641 0.167 1.00 28.13 181 LYS A N 1
ATOM 1397 C CA . LYS A 1 182 ? 12.791 28.007 0.239 1.00 27.44 181 LYS A CA 1
ATOM 1398 C C . LYS A 1 182 ? 12.679 28.421 1.713 1.00 2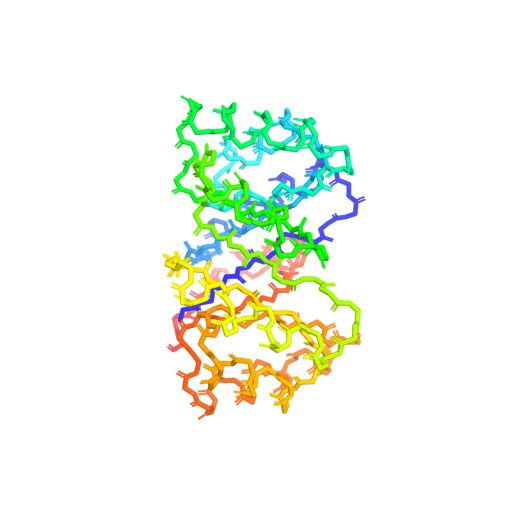8.82 181 LYS A C 1
ATOM 1399 O O . LYS A 1 182 ? 12.956 29.597 2.024 1.00 30.99 181 LYS A O 1
ATOM 1405 N N . ALA A 1 183 ? 12.370 27.474 2.606 1.00 26.98 182 ALA A N 1
ATOM 1406 C CA . ALA A 1 183 ? 12.227 27.696 4.071 1.00 32.05 182 ALA A CA 1
ATOM 1407 C C . ALA A 1 183 ? 13.609 27.779 4.750 1.00 30.10 182 ALA A C 1
ATOM 1408 O O . ALA A 1 183 ? 13.661 27.991 5.977 1.00 33.82 182 ALA A O 1
ATOM 1410 N N . GLY A 1 184 ? 14.692 27.589 3.994 1.00 31.75 183 GLY A N 1
ATOM 1411 C CA . GLY A 1 184 ? 16.074 27.633 4.515 1.00 35.60 183 GLY A CA 1
ATOM 1412 C C . GLY A 1 184 ? 16.497 26.319 5.156 1.00 33.32 183 GLY A C 1
ATOM 1413 O O . GLY A 1 184 ? 17.474 26.329 5.900 1.00 36.72 183 GLY A O 1
ATOM 1414 N N . HIS A 1 185 ? 15.804 25.214 4.878 1.00 31.71 184 HIS A N 1
ATOM 1415 C CA . HIS A 1 185 ? 16.096 23.887 5.490 1.00 28.85 184 HIS A CA 1
ATOM 1416 C C . HIS A 1 185 ? 16.935 23.020 4.546 1.00 30.31 184 HIS A C 1
ATOM 1417 O O . HIS A 1 185 ? 16.897 23.214 3.317 1.00 35.76 184 HIS A O 1
ATOM 1424 N N . HIS A 1 186 ? 17.684 22.096 5.136 1.00 30.50 185 HIS A N 1
ATOM 1425 C CA . HIS A 1 186 ? 18.623 21.184 4.440 1.00 32.25 185 HIS A CA 1
ATOM 1426 C C . HIS A 1 186 ? 18.458 19.793 5.047 1.00 33.03 185 HIS A C 1
ATOM 1427 O O . HIS A 1 186 ? 17.879 19.682 6.138 1.00 37.87 185 HIS A O 1
ATOM 1434 N N . HIS A 1 187 ? 18.925 18.770 4.348 1.00 34.08 186 HIS A N 1
ATOM 1435 C CA . HIS A 1 187 ? 19.004 17.370 4.860 1.00 36.67 186 HIS A CA 1
ATOM 1436 C C . HIS A 1 187 ? 19.880 17.376 6.113 1.00 43.56 186 HIS A C 1
ATOM 1437 O O . HIS A 1 187 ? 20.930 18.054 6.076 1.00 50.20 186 HIS A O 1
ATOM 1444 N N . HIS A 1 188 ? 19.470 16.697 7.186 1.00 47.25 187 HIS A N 1
ATOM 1445 C CA . HIS A 1 188 ? 20.340 16.519 8.378 1.00 49.27 187 HIS A CA 1
ATOM 1446 C C . HIS A 1 188 ? 20.851 15.077 8.408 1.00 42.92 187 HIS A C 1
ATOM 1447 O O . HIS A 1 188 ? 20.069 14.148 8.080 1.00 42.16 187 HIS A O 1
ATOM 1454 N N . HIS A 1 189 ? 22.141 14.913 8.720 1.00 40.83 188 HIS A N 1
ATOM 1455 C CA . HIS A 1 189 ? 22.810 13.604 8.943 1.00 41.34 188 HIS A CA 1
ATOM 1456 C C . HIS A 1 189 ? 22.058 12.816 10.025 1.00 36.71 188 HIS A C 1
ATOM 1457 O O . HIS A 1 189 ? 21.583 13.440 10.963 1.00 36.24 188 HIS A O 1
ATOM 1464 N N . HIS A 1 190 ? 21.959 11.485 9.884 1.00 44.20 189 HIS A N 1
ATOM 1465 C CA . HIS A 1 190 ? 21.272 10.586 10.859 1.00 54.09 189 HIS A CA 1
ATOM 1466 C C . HIS A 1 190 ? 22.303 9.833 11.715 1.00 66.87 189 HIS A C 1
ATOM 1467 O O . HIS A 1 190 ? 23.297 9.258 11.250 1.00 68.03 189 HIS A O 1
#

Radius of gyration: 16.1 Å; Cα contacts (8 Å, |Δi|>4): 369; chains: 1; bounding box: 33×46×39 Å

Secondary structure (DSSP, 8-state):
-EEEEP--SSHHHHHHHHHHHHHHT-SEEEEEES-HHHHHHHHHHT-SEEEE--SSHHHHHHHHHHHHHHT-SEEEEEES-HHHHHHHHHHT-SEEEE--SSHHHHHHHHHHHHHHT-S-EEEEES-HHHHHHHHHHT-SEEEE--SSHHHHHHHHHHHHHHT-S-EEEEPPPHHHHHHHHHTT------

Nearest PDB structures (foldseek):
  7mcc-assembly1_A  TM=1.005E+00  e=1.122E-35  synthetic construct
  7smj-assembly1_A  TM=9.742E-01  e=5.513E-28  synthetic construct
  7mcd-assembly4_D  TM=9.175E-01  e=2.025E-22  synthetic construct
  6wvs-assembly1_A  TM=9.216E-01  e=2.331E-15  synthetic construct
  7p12-assembly1_A  TM=8.917E-01  e=3.154E-15  synthetic construct

Sequence (190 aa):
MDIAIVDDADNPADAIIQQQVKDLRKYGAKLIAYKSKSSEELKLALKAGADIAIVDADNPADAIIQQVKDLRKYGAKLIAYKSKSSEELKLALKAGADIAIVDADNPADAIQQVKDDLRKYGAKLIAYKSKSSEELKLALKAGADIAIVDADNPADAIQQVKDLRKYGAKLIAYKSKSSEELKLALKAGHHHHHH

Solvent-accessible surface area: 10096 Å² total; per-residue (Å²): 92,14,6,7,22,17,65,38,141,57,75,76,78,7,46,59,2,0,105,0,7,85,109,33,37,13,110,28,0,3,3,95,12,110,48,20,116,33,0,51,104,1,23,170,33,21,2,8,7,1,12,1,21,16,116,77,70,76,81,0,30,88,16,0,104,49,0,82,195,101,58,7,119,45,0,2,2,44,11,107,46,16,111,28,0,42,110,0,29,172,24,23,9,38,6,0,14,5,28,18,116,80,74,76,78,4,18,89,21,0,79,54,0,146,163,100,46,16,178,49,1,2,4,77,11,114,42,16,146,39,1,61,103,0,30,144,13,8,9,50,10,1,16,7,36,12,112,75,108,73,70,26,109,95,7,19,125,40,0,80,192,86,52,16,167,34,3,2,45,133,9,123,41,17,131,88,3,90,126,24,37,186,65,52,110,95,50,141,134,123

B-factor: mean 29.45, std 11.91, range [15.05, 94.47]